Protein AF-A0A969PYQ7-F1 (afdb_monomer_lite)

Foldseek 3Di:
DWFPDACCVLVDQFDKDKDAPDPPLQVLQVPAELFLVDARGIKIKGWVQNVDPVDPTTDMKIKDFYALVVVVVCLPPDVVRTDPVVVVSQVSSVVNVQVSVCVVRPCPVVGDPDDDKDDLSNQCVPVVADSSQQLHWDQDPVCPPDPVLAQDDPDPPHGDDDNSNDRPPPPDDDDDDDDDDPDDPPPPVVVPVSDDPDDRGRGHMMMD

Sequence (208 aa):
MGLKESPAKLGFKGENHWIYSAYDHDRAFQKQSAAPDKAIDYCYMSFASLKDTTQTAHTAQILLFVDYEFFSKWQEQNWRHREEEYYRLKEAIAQNILNFVESRYPGFKDLVEYYELSTPLTFAYFDASDRGAIYGIPCVPERVGKKWLSAKTPIENLYHNGNGCSTFGNHGRNDRRHHNSRSDRRYIWLLQNSCLPFSKTLPPIMTI

Secondary structure (DSSP, 8-state):
-EESS-GGGGT--S--EEEESSS-HHHHHHH----TTSPP-EEEEE-HHHH-TT--SEE-EEEEE--GGGGGGGTTSPTT---HHHHHHHHHHHHHHHHHHHHHSTTHHHHEEE---B-HHHHHHHS--GGG-TT-S---GGGTT-GGGSSB-SSTT-B--STTS--TT-S-SSS---------TTTGGGTT-S-----SSPPPEEE-

pLDDT: mean 79.56, std 22.23, range [24.17, 97.19]

Structure (mmCIF, N/CA/C/O backbone):
data_AF-A0A969PYQ7-F1
#
_entry.id   AF-A0A969PYQ7-F1
#
loop_
_atom_site.group_PDB
_atom_site.id
_atom_site.type_symbol
_atom_site.label_atom_id
_atom_site.label_alt_id
_atom_site.label_comp_id
_atom_site.label_asym_id
_atom_site.label_entity_id
_atom_site.label_seq_id
_atom_site.pdbx_PDB_ins_code
_atom_site.Cartn_x
_atom_site.Cartn_y
_atom_site.Cartn_z
_atom_site.occupancy
_atom_site.B_iso_or_equiv
_atom_site.auth_seq_id
_atom_site.auth_comp_id
_atom_site.auth_asym_id
_atom_site.auth_atom_id
_atom_site.pdbx_PDB_model_num
ATOM 1 N N . MET A 1 1 ? -0.947 4.201 7.847 1.00 93.88 1 MET A N 1
ATOM 2 C CA . MET A 1 1 ? -2.065 4.784 8.636 1.00 93.88 1 MET A CA 1
ATOM 3 C C . MET A 1 1 ? -1.778 4.824 10.140 1.00 93.88 1 MET A C 1
ATOM 5 O O . MET A 1 1 ? -0.988 4.019 10.633 1.00 93.88 1 MET A O 1
ATOM 9 N N . GLY A 1 2 ? -2.424 5.750 10.857 1.00 95.56 2 GLY A N 1
ATOM 10 C CA . GLY A 1 2 ? -2.420 5.867 12.321 1.00 95.56 2 GLY A CA 1
ATOM 11 C C . GLY A 1 2 ? -3.746 5.405 12.937 1.00 95.56 2 GLY A C 1
ATOM 12 O O . GLY A 1 2 ? -4.810 5.591 12.337 1.00 95.56 2 GLY A O 1
ATOM 13 N N . LEU A 1 3 ? -3.671 4.781 14.114 1.00 96.25 3 LEU A N 1
ATOM 14 C CA . LEU A 1 3 ? -4.805 4.172 14.813 1.00 96.25 3 LEU A CA 1
ATOM 15 C C . LEU A 1 3 ? -5.042 4.833 16.180 1.00 96.25 3 LEU A C 1
ATOM 17 O O . LEU A 1 3 ? -4.081 5.117 16.894 1.00 96.25 3 LEU A O 1
ATOM 21 N N . LYS A 1 4 ? -6.319 4.982 16.558 1.00 96.06 4 LYS A N 1
ATOM 22 C CA . LYS A 1 4 ? -6.771 5.592 17.825 1.00 96.06 4 LYS A CA 1
ATOM 23 C C . LYS A 1 4 ? -6.388 4.767 19.055 1.00 96.06 4 LYS A C 1
ATOM 25 O O . LYS A 1 4 ? -6.137 5.303 20.128 1.00 96.06 4 LYS A O 1
ATOM 30 N N . GLU A 1 5 ? -6.397 3.445 18.908 1.00 94.44 5 GLU A N 1
ATOM 31 C CA . GLU A 1 5 ? -6.132 2.477 19.973 1.00 94.44 5 GLU A CA 1
ATOM 32 C C . GLU A 1 5 ? -5.256 1.333 19.447 1.00 94.44 5 GLU A C 1
ATOM 34 O O . GLU A 1 5 ? -5.036 1.184 18.240 1.00 94.44 5 GLU A O 1
ATOM 39 N N . SER A 1 6 ? -4.769 0.492 20.363 1.00 94.31 6 SER A N 1
ATOM 40 C CA . SER A 1 6 ? -3.972 -0.675 20.002 1.00 94.31 6 SER A CA 1
ATOM 41 C C . SER A 1 6 ? -4.779 -1.654 19.141 1.00 94.31 6 SER A C 1
ATOM 43 O O . SER A 1 6 ? -5.824 -2.141 19.592 1.00 94.31 6 SER A O 1
ATOM 45 N N . PRO A 1 7 ? -4.274 -2.048 17.954 1.00 94.31 7 PRO A N 1
ATOM 46 C CA . PRO A 1 7 ? -4.916 -3.071 17.133 1.00 94.31 7 PRO A CA 1
ATOM 47 C C . PRO A 1 7 ? -4.978 -4.438 17.837 1.00 94.31 7 PRO A C 1
ATOM 49 O O . PRO A 1 7 ? -5.767 -5.294 17.445 1.00 94.31 7 PRO A O 1
ATOM 52 N N . ALA A 1 8 ? -4.246 -4.636 18.942 1.00 93.75 8 ALA A N 1
ATOM 53 C CA . ALA A 1 8 ? -4.374 -5.828 19.780 1.00 93.75 8 ALA A CA 1
ATOM 54 C C . ALA A 1 8 ? -5.797 -6.062 20.321 1.00 93.75 8 ALA A C 1
ATOM 56 O O . ALA A 1 8 ? -6.166 -7.205 20.584 1.00 93.75 8 ALA A O 1
ATOM 57 N N . LYS A 1 9 ? -6.629 -5.014 20.414 1.00 94.44 9 LYS A N 1
ATOM 58 C CA . LYS A 1 9 ? -8.055 -5.117 20.774 1.00 94.44 9 LYS A CA 1
ATOM 59 C C . LYS A 1 9 ? -8.865 -5.963 19.784 1.00 94.44 9 LYS A C 1
ATOM 61 O O . LYS A 1 9 ? -9.818 -6.618 20.190 1.00 94.44 9 LYS A O 1
ATOM 66 N N . LEU A 1 10 ? -8.459 -5.987 18.511 1.00 94.44 10 LEU A N 1
ATOM 67 C CA . LEU A 1 10 ? -9.046 -6.836 17.465 1.00 94.44 10 LEU A CA 1
ATOM 68 C C . LEU A 1 10 ? -8.331 -8.192 17.330 1.00 94.44 10 LEU A C 1
ATOM 70 O O . LEU A 1 10 ? -8.620 -8.959 16.416 1.00 94.44 10 LEU A O 1
ATOM 74 N N . GLY A 1 11 ? -7.400 -8.505 18.238 1.00 94.06 11 GLY A N 1
ATOM 75 C CA . GLY A 1 11 ? -6.686 -9.781 18.285 1.00 94.06 11 GLY A CA 1
ATOM 76 C C . GLY A 1 11 ? -5.343 -9.812 17.552 1.00 94.06 11 GLY A C 1
ATOM 77 O O . GLY A 1 11 ? -4.688 -10.854 17.572 1.00 94.06 11 GLY A O 1
ATOM 78 N N . PHE A 1 12 ? -4.904 -8.699 16.956 1.00 94.75 12 PHE A N 1
ATOM 79 C CA . PHE A 1 12 ? -3.603 -8.601 16.288 1.00 94.75 12 PHE A CA 1
ATOM 80 C C . PHE A 1 12 ? -2.436 -8.670 17.286 1.00 94.75 12 PHE A C 1
ATOM 82 O O . PHE A 1 12 ? -2.473 -8.054 18.350 1.00 94.75 12 PHE A O 1
ATOM 89 N N . LYS A 1 13 ? -1.363 -9.386 16.942 1.00 91.69 13 LYS A N 1
ATOM 90 C CA . LYS A 1 13 ? -0.185 -9.595 17.808 1.00 91.69 13 LYS A CA 1
ATOM 91 C C . LYS A 1 13 ? 1.121 -9.113 17.171 1.00 91.69 13 LYS A C 1
ATOM 93 O O . LYS A 1 13 ? 2.201 -9.410 17.674 1.00 91.69 13 LYS A O 1
ATOM 98 N N . GLY A 1 14 ? 1.027 -8.359 16.076 1.00 89.56 14 GLY A N 1
ATOM 99 C CA . GLY A 1 14 ? 2.173 -7.856 15.316 1.00 89.56 14 GLY A CA 1
ATOM 100 C C . GLY A 1 14 ? 2.620 -8.785 14.188 1.00 89.56 14 GLY A C 1
ATOM 101 O O . GLY A 1 14 ? 3.638 -8.528 13.550 1.00 89.56 14 GLY A O 1
ATOM 102 N N . GLU A 1 15 ? 1.878 -9.850 13.908 1.00 92.56 15 GLU A N 1
ATOM 103 C CA . GLU A 1 15 ? 2.070 -10.679 12.730 1.00 92.56 15 GLU A CA 1
ATOM 104 C C . GLU A 1 15 ? 1.714 -9.929 11.434 1.00 92.56 15 GLU A C 1
ATOM 106 O O . GLU A 1 15 ? 1.061 -8.882 11.425 1.00 92.56 15 GLU A O 1
ATOM 111 N N . ASN A 1 16 ? 2.200 -10.460 10.314 1.00 93.50 16 ASN A N 1
ATOM 112 C CA . ASN A 1 16 ? 1.833 -9.965 8.996 1.00 93.50 16 ASN A CA 1
ATOM 113 C C . ASN A 1 16 ? 0.636 -10.767 8.485 1.00 93.50 16 ASN A C 1
ATOM 115 O O . ASN A 1 16 ? 0.662 -11.999 8.515 1.00 93.50 16 ASN A O 1
ATOM 119 N N . HIS A 1 17 ? -0.370 -10.077 7.961 1.00 93.62 17 HIS A N 1
ATOM 120 C CA . HIS A 1 17 ? -1.581 -10.689 7.435 1.00 93.62 17 HIS A CA 1
ATOM 121 C C . HIS A 1 17 ? -1.583 -10.618 5.919 1.00 93.62 17 HIS A C 1
ATOM 123 O O . HIS A 1 17 ? -1.451 -9.546 5.338 1.00 93.62 17 HIS A O 1
ATOM 129 N N . TRP A 1 18 ? -1.780 -11.767 5.289 1.00 93.62 18 TRP A N 1
ATOM 130 C CA . TRP A 1 18 ? -2.114 -11.860 3.878 1.00 93.62 18 TRP A CA 1
ATOM 131 C C . TRP A 1 18 ? -3.583 -12.238 3.773 1.00 93.62 18 TRP A C 1
ATOM 133 O O . TRP A 1 18 ? -3.981 -13.322 4.200 1.00 93.62 18 TRP A O 1
ATOM 143 N N . ILE A 1 19 ? -4.392 -11.321 3.262 1.00 93.25 19 ILE A N 1
ATOM 144 C CA . ILE A 1 19 ? -5.843 -11.449 3.218 1.00 93.25 19 ILE A CA 1
ATOM 145 C C . ILE A 1 19 ? -6.233 -11.670 1.766 1.00 93.25 19 ILE A C 1
ATOM 147 O O . ILE A 1 19 ? -5.930 -10.824 0.934 1.00 93.25 19 ILE A O 1
ATOM 151 N N . TYR A 1 20 ? -6.918 -12.774 1.475 1.00 92.56 20 TYR A N 1
ATOM 152 C CA . TYR A 1 20 ? -7.425 -13.094 0.139 1.00 92.56 20 TYR A CA 1
ATOM 153 C C . TYR A 1 20 ? -8.949 -13.261 0.156 1.00 92.56 20 TYR A C 1
ATOM 155 O O . TYR A 1 20 ? -9.533 -13.762 1.126 1.00 92.56 20 TYR A O 1
ATOM 163 N N . SER A 1 21 ? -9.597 -12.860 -0.937 1.00 90.25 21 SER A N 1
ATOM 164 C CA . SER A 1 21 ? -11.028 -13.043 -1.181 1.00 90.25 21 SER A CA 1
ATOM 165 C C . SER A 1 21 ? -11.370 -14.525 -1.383 1.00 90.25 21 SER A C 1
ATOM 167 O O . SER A 1 21 ? -12.400 -14.982 -0.886 1.00 90.25 21 SER A O 1
ATOM 169 N N . ALA A 1 22 ? -10.471 -15.280 -2.027 1.00 88.31 22 ALA A N 1
ATOM 170 C CA . ALA A 1 22 ? -10.610 -16.692 -2.379 1.00 88.31 22 ALA A CA 1
ATOM 171 C C . ALA A 1 22 ? -9.268 -17.455 -2.302 1.00 88.31 22 ALA A C 1
ATOM 173 O O . ALA A 1 22 ? -8.205 -16.852 -2.213 1.00 88.31 22 ALA A O 1
ATOM 174 N N . TYR A 1 23 ? -9.322 -18.791 -2.374 1.00 89.06 23 TYR A N 1
ATOM 175 C CA . TYR A 1 23 ? -8.142 -19.674 -2.309 1.00 89.06 23 TYR A CA 1
ATOM 176 C C . TYR A 1 23 ? -7.253 -19.660 -3.563 1.00 89.06 23 TYR A C 1
ATOM 178 O O . TYR A 1 23 ? -6.088 -20.040 -3.492 1.00 89.06 23 TYR A O 1
ATOM 186 N N . ASP A 1 24 ? -7.795 -19.268 -4.716 1.00 90.19 24 ASP A N 1
ATOM 187 C CA . ASP A 1 24 ? -7.042 -19.188 -5.970 1.00 90.19 24 ASP A CA 1
ATOM 188 C C . ASP A 1 24 ? -6.256 -17.869 -6.013 1.00 90.19 24 ASP A C 1
ATOM 190 O O . ASP A 1 24 ? -6.741 -16.842 -6.496 1.00 90.19 24 ASP A O 1
ATOM 194 N N . HIS A 1 25 ? -5.059 -17.894 -5.424 1.00 88.69 25 HIS A N 1
ATOM 195 C CA . HIS A 1 25 ? -4.211 -16.711 -5.278 1.00 88.69 25 HIS A CA 1
ATOM 196 C C . HIS A 1 25 ? -3.675 -16.206 -6.625 1.00 88.69 25 HIS A C 1
ATOM 198 O O . HIS A 1 25 ? -3.547 -14.998 -6.814 1.00 88.69 25 HIS A O 1
ATOM 204 N N . ASP A 1 26 ? -3.412 -17.103 -7.578 1.00 86.19 26 ASP A N 1
ATOM 205 C CA . ASP A 1 26 ? -2.922 -16.753 -8.915 1.00 86.19 26 ASP A CA 1
ATOM 206 C C . ASP A 1 26 ? -3.981 -15.942 -9.661 1.00 86.19 26 ASP A C 1
ATOM 208 O O . ASP A 1 26 ? -3.699 -14.891 -10.243 1.00 86.19 26 ASP A O 1
ATOM 212 N N . ARG A 1 27 ? -5.235 -16.396 -9.592 1.00 86.44 27 ARG A N 1
ATOM 213 C CA . ARG A 1 27 ? -6.369 -15.664 -10.146 1.00 86.44 27 ARG A CA 1
ATOM 214 C C . ARG A 1 27 ? -6.609 -14.346 -9.419 1.00 86.44 27 ARG A C 1
ATOM 216 O O . ARG A 1 27 ? -6.901 -13.359 -10.092 1.00 86.44 27 ARG A O 1
ATOM 223 N N . ALA A 1 28 ? -6.516 -14.327 -8.088 1.00 85.94 28 ALA A N 1
ATOM 224 C CA . ALA A 1 28 ? -6.645 -13.102 -7.298 1.00 85.94 28 ALA A CA 1
ATOM 225 C C . ALA A 1 28 ? -5.616 -12.058 -7.752 1.00 85.94 28 ALA A C 1
ATOM 227 O O . ALA A 1 28 ? -5.961 -10.905 -7.982 1.00 85.94 28 ALA A O 1
ATOM 228 N N . PHE A 1 29 ? -4.375 -12.485 -7.983 1.00 83.00 29 PHE A N 1
ATOM 229 C CA . PHE A 1 29 ? -3.322 -11.623 -8.497 1.00 83.00 29 PHE A CA 1
ATOM 230 C C . PHE A 1 29 ? -3.602 -11.114 -9.918 1.00 83.00 29 PHE A C 1
ATOM 232 O O . PHE A 1 29 ? -3.496 -9.921 -10.177 1.00 83.00 29 PHE A O 1
ATOM 239 N N . GLN A 1 30 ? -4.004 -11.995 -10.839 1.00 84.62 30 GLN A N 1
ATOM 240 C CA . GLN A 1 30 ? -4.278 -11.625 -12.236 1.00 84.62 30 GLN A CA 1
ATOM 241 C C . GLN A 1 30 ? -5.482 -10.690 -12.406 1.00 84.62 30 GLN A C 1
ATOM 243 O O . GLN A 1 30 ? -5.553 -9.958 -13.392 1.00 84.62 30 GLN A O 1
ATOM 248 N N . LYS A 1 31 ? -6.461 -10.759 -11.498 1.00 83.00 31 LYS A N 1
ATOM 249 C CA . LYS A 1 31 ? -7.698 -9.964 -11.561 1.00 83.00 31 LYS A CA 1
ATOM 250 C C . LYS A 1 31 ? -7.659 -8.706 -10.706 1.00 83.00 31 LYS A C 1
ATOM 252 O O . LYS A 1 31 ? -8.574 -7.888 -10.816 1.00 83.00 31 LYS A O 1
ATOM 257 N N . GLN A 1 32 ? -6.622 -8.553 -9.887 1.00 81.94 32 GLN A N 1
ATOM 258 C CA . GLN A 1 32 ? -6.488 -7.417 -8.999 1.00 81.94 32 GLN A CA 1
ATOM 259 C C . GLN A 1 32 ? -6.519 -6.115 -9.790 1.00 81.94 32 GLN A C 1
ATOM 261 O O . GLN A 1 32 ? -5.795 -5.923 -10.764 1.00 81.94 32 GLN A O 1
ATOM 266 N N . SER A 1 33 ? -7.368 -5.200 -9.340 1.00 83.00 33 SER A N 1
ATOM 267 C CA . SER A 1 33 ? -7.511 -3.882 -9.933 1.00 83.00 33 SER A CA 1
ATOM 268 C C . SER A 1 33 ? -7.565 -2.834 -8.837 1.00 83.00 33 SER A C 1
ATOM 270 O O . SER A 1 33 ? -8.146 -3.051 -7.776 1.00 83.00 33 SER A O 1
ATOM 272 N N . ALA A 1 34 ? -6.966 -1.679 -9.112 1.00 81.31 34 ALA A N 1
ATOM 273 C CA . ALA A 1 34 ? -7.103 -0.497 -8.273 1.00 81.31 34 ALA A CA 1
ATOM 274 C C . ALA A 1 34 ? -8.396 0.282 -8.569 1.00 81.31 34 ALA A C 1
ATOM 276 O O . ALA A 1 34 ? -8.617 1.329 -7.975 1.00 81.31 34 ALA A O 1
ATOM 277 N N . ALA A 1 35 ? -9.232 -0.172 -9.505 1.00 86.81 35 ALA A N 1
ATOM 278 C CA . ALA A 1 35 ? -10.459 0.526 -9.856 1.00 86.81 35 ALA A CA 1
ATOM 279 C C . ALA A 1 35 ? -11.477 0.479 -8.692 1.00 86.81 35 ALA A C 1
ATOM 281 O O . ALA A 1 35 ? -11.752 -0.606 -8.175 1.00 86.81 35 ALA A O 1
ATOM 282 N N . PRO A 1 36 ? -12.054 1.622 -8.264 1.00 86.12 36 PRO A N 1
ATOM 283 C CA . PRO A 1 36 ? -12.951 1.668 -7.104 1.00 86.12 36 PRO A CA 1
ATOM 284 C C . PRO A 1 36 ? -14.229 0.830 -7.229 1.00 86.12 36 PRO A C 1
ATOM 286 O O . PRO A 1 36 ? -14.813 0.458 -6.218 1.00 86.12 36 PRO A O 1
ATOM 289 N N . ASP A 1 37 ? -14.681 0.552 -8.454 1.00 85.75 37 ASP A N 1
ATOM 290 C CA . ASP A 1 37 ? -15.863 -0.266 -8.752 1.00 85.75 37 ASP A CA 1
ATOM 291 C C . ASP A 1 37 ? -15.572 -1.777 -8.746 1.00 85.75 37 ASP A C 1
ATOM 293 O O . ASP A 1 37 ? -16.488 -2.590 -8.891 1.00 85.75 37 ASP A O 1
ATOM 297 N N . LYS A 1 38 ? -14.304 -2.175 -8.601 1.00 89.00 38 LYS A N 1
ATOM 298 C CA . LYS A 1 38 ? -13.886 -3.577 -8.550 1.00 89.00 38 LYS A CA 1
ATOM 299 C C . LYS A 1 38 ? -13.691 -4.024 -7.110 1.00 89.00 38 LYS A C 1
ATOM 301 O O . LYS A 1 38 ? -13.211 -3.275 -6.264 1.00 89.00 38 LYS A O 1
ATOM 306 N N . ALA A 1 39 ? -14.054 -5.272 -6.836 1.00 88.69 39 ALA A N 1
ATOM 307 C CA . ALA A 1 39 ? -13.756 -5.887 -5.552 1.00 88.69 39 ALA A CA 1
ATOM 308 C C . ALA A 1 39 ? -12.236 -6.018 -5.369 1.00 88.69 39 ALA A C 1
ATOM 310 O O . ALA A 1 39 ? -11.515 -6.317 -6.321 1.00 88.69 39 ALA A O 1
ATOM 311 N N . ILE A 1 40 ? -11.766 -5.816 -4.138 1.00 91.50 40 ILE A N 1
ATOM 31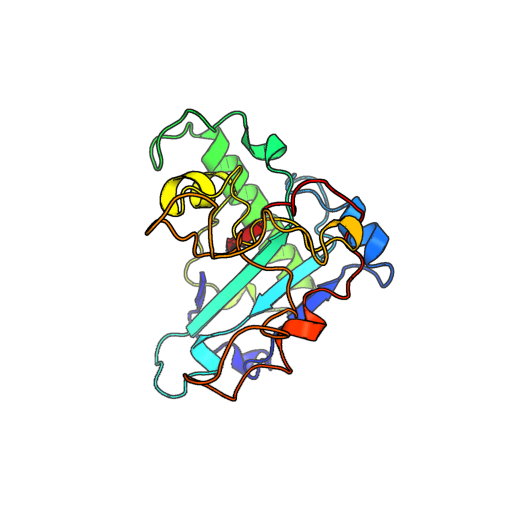2 C CA . ILE A 1 40 ? -10.389 -6.131 -3.757 1.00 91.50 40 ILE A CA 1
ATOM 313 C C . ILE A 1 40 ? -10.279 -7.642 -3.558 1.00 91.50 40 ILE A C 1
ATOM 315 O O . ILE A 1 40 ? -11.034 -8.224 -2.776 1.00 91.50 40 ILE A O 1
ATOM 319 N N . ASP A 1 41 ? -9.338 -8.271 -4.260 1.00 90.06 41 ASP A N 1
ATOM 320 C CA . ASP A 1 41 ? -9.140 -9.716 -4.191 1.00 90.06 41 ASP A CA 1
ATOM 321 C C . ASP A 1 41 ? -8.080 -10.111 -3.165 1.00 90.06 41 ASP A C 1
ATOM 323 O O . ASP A 1 41 ? -8.161 -11.194 -2.585 1.00 90.06 41 ASP A O 1
ATOM 327 N N . TYR A 1 42 ? -7.111 -9.240 -2.888 1.00 92.62 42 TYR A N 1
ATOM 328 C CA . TYR A 1 42 ? -6.191 -9.447 -1.779 1.00 92.62 42 TYR A CA 1
ATOM 329 C C . TYR A 1 42 ? -5.574 -8.151 -1.261 1.00 92.62 42 TYR A C 1
ATOM 331 O O . TYR A 1 42 ? -5.502 -7.137 -1.955 1.00 92.62 42 TYR A O 1
ATOM 339 N N . CYS A 1 43 ? -5.059 -8.212 -0.037 1.00 94.12 43 CYS A N 1
ATOM 340 C CA . CYS A 1 43 ? -4.131 -7.221 0.483 1.00 94.12 43 CYS A CA 1
ATOM 341 C C . CYS A 1 43 ? -3.160 -7.850 1.487 1.00 94.12 43 CYS A C 1
ATOM 343 O O . CYS A 1 43 ? -3.420 -8.894 2.092 1.00 94.12 43 CYS A O 1
ATOM 345 N N . TYR A 1 44 ? -2.019 -7.196 1.658 1.00 94.38 44 TYR A N 1
ATOM 346 C CA . TYR A 1 44 ? -1.108 -7.445 2.763 1.00 94.38 44 TYR A CA 1
ATOM 347 C C . TYR A 1 44 ? -1.328 -6.377 3.830 1.00 94.38 44 TYR A C 1
ATOM 349 O O . TYR A 1 44 ? -1.470 -5.205 3.499 1.00 94.38 44 TYR A O 1
ATOM 357 N N . MET A 1 45 ? -1.309 -6.753 5.102 1.00 95.44 45 MET A N 1
ATOM 358 C CA . MET A 1 45 ? -1.442 -5.831 6.223 1.00 95.44 45 MET A CA 1
ATOM 359 C C . MET A 1 45 ? -0.390 -6.122 7.293 1.00 95.44 45 MET A C 1
ATOM 361 O O . MET A 1 45 ? -0.083 -7.278 7.589 1.00 95.44 45 MET A O 1
ATOM 365 N N . SER A 1 46 ? 0.174 -5.071 7.888 1.00 94.62 46 SER A N 1
ATOM 366 C CA . SER A 1 46 ? 1.165 -5.201 8.958 1.00 94.62 46 SER A CA 1
ATOM 367 C C . SER A 1 46 ? 1.060 -4.099 10.006 1.00 94.62 46 SER A C 1
ATOM 369 O O . SER A 1 46 ? 0.627 -2.986 9.710 1.00 94.62 46 SER A O 1
ATOM 371 N N . PHE A 1 47 ? 1.500 -4.419 11.224 1.00 93.81 47 PHE A N 1
ATOM 372 C CA . PHE A 1 47 ? 1.403 -3.556 12.403 1.00 93.81 47 PHE A CA 1
ATOM 373 C C . PHE A 1 47 ? 2.784 -3.350 13.028 1.00 93.81 47 PHE A C 1
ATOM 375 O O . PHE A 1 47 ? 3.169 -4.046 13.967 1.00 93.81 47 PHE A O 1
ATOM 382 N N . ALA A 1 48 ? 3.564 -2.415 12.483 1.00 88.62 48 ALA A N 1
ATOM 383 C CA . ALA A 1 48 ? 4.928 -2.165 12.952 1.00 88.62 48 ALA A CA 1
ATOM 384 C C . ALA A 1 48 ? 4.968 -1.750 14.432 1.00 88.62 48 ALA A C 1
ATOM 386 O O . ALA A 1 48 ? 5.815 -2.238 15.176 1.00 88.62 48 ALA A O 1
ATOM 387 N N . SER A 1 49 ? 4.006 -0.938 14.884 1.00 90.44 49 SER A N 1
ATOM 388 C CA . SER A 1 49 ? 3.917 -0.493 16.280 1.00 90.44 49 SER A CA 1
ATOM 389 C C . SER A 1 49 ? 3.694 -1.621 17.291 1.00 90.44 49 SER A C 1
ATOM 391 O O . SER A 1 49 ? 3.951 -1.424 18.466 1.00 90.44 49 SER A O 1
ATOM 393 N N . LEU A 1 50 ? 3.188 -2.789 16.874 1.00 91.50 50 LEU A N 1
ATOM 394 C CA . LEU A 1 50 ? 3.044 -3.943 17.774 1.00 91.50 50 LEU A CA 1
ATOM 395 C C . LEU A 1 50 ? 4.338 -4.757 17.907 1.00 91.50 50 LEU A C 1
ATOM 397 O O . LEU A 1 50 ? 4.467 -5.552 18.833 1.00 91.50 50 LEU A O 1
ATOM 401 N N . LYS A 1 51 ? 5.290 -4.579 16.983 1.00 89.12 51 LYS A N 1
ATOM 402 C CA . LYS A 1 51 ? 6.595 -5.259 17.011 1.00 89.12 51 LYS A CA 1
ATOM 403 C C . LYS A 1 51 ? 7.612 -4.526 17.885 1.00 89.12 51 LYS A C 1
ATOM 405 O O . LYS A 1 51 ? 8.599 -5.128 18.295 1.00 89.12 51 LYS A O 1
ATOM 410 N N . ASP A 1 52 ? 7.373 -3.246 18.150 1.00 86.81 52 ASP A N 1
ATOM 411 C CA . ASP A 1 52 ? 8.224 -2.394 18.970 1.00 86.81 52 ASP A CA 1
ATOM 412 C C . ASP A 1 52 ? 7.497 -2.019 20.266 1.00 86.81 52 ASP A C 1
ATOM 414 O O . ASP A 1 52 ? 6.569 -1.213 20.269 1.00 86.81 52 ASP A O 1
ATOM 418 N N . THR A 1 53 ? 7.936 -2.598 21.385 1.00 79.75 53 THR A N 1
ATOM 419 C CA . THR A 1 53 ? 7.323 -2.387 22.705 1.00 79.75 53 THR A CA 1
ATOM 420 C C . THR A 1 53 ? 7.546 -0.986 23.275 1.00 79.75 53 THR A C 1
ATOM 422 O O . THR A 1 53 ? 6.993 -0.672 24.326 1.00 79.75 53 THR A O 1
ATOM 425 N N . THR A 1 54 ? 8.381 -0.159 22.641 1.00 87.06 54 THR A N 1
ATOM 426 C CA . THR A 1 54 ? 8.642 1.220 23.080 1.00 87.06 54 THR A CA 1
ATOM 427 C C . THR A 1 54 ? 7.655 2.229 22.493 1.00 87.06 54 THR A C 1
ATOM 429 O O . THR A 1 54 ? 7.579 3.362 22.968 1.00 87.06 54 THR A O 1
ATOM 432 N N . GLN A 1 55 ? 6.868 1.821 21.493 1.00 83.38 55 GLN A N 1
ATOM 433 C CA . GLN A 1 55 ? 5.954 2.708 20.786 1.00 83.38 55 GLN A CA 1
ATOM 434 C C . GLN A 1 55 ? 4.650 2.924 21.553 1.00 83.38 55 GLN A C 1
ATOM 436 O O . GLN A 1 55 ? 3.946 1.984 21.917 1.00 83.38 55 GLN A O 1
ATOM 441 N N . THR A 1 56 ? 4.300 4.194 21.745 1.00 85.88 56 THR A N 1
ATOM 442 C CA . THR A 1 56 ? 3.036 4.617 22.367 1.00 85.88 56 THR A CA 1
ATOM 443 C C . THR A 1 56 ? 1.938 4.894 21.343 1.00 85.88 56 THR A C 1
ATOM 445 O O . THR A 1 56 ? 0.759 4.839 21.680 1.00 85.88 56 THR A O 1
ATOM 448 N N . ALA A 1 57 ? 2.317 5.172 20.093 1.00 92.19 57 ALA A N 1
ATOM 449 C CA . ALA A 1 57 ? 1.402 5.367 18.977 1.00 92.19 57 ALA A CA 1
ATOM 450 C C . ALA A 1 57 ? 1.238 4.073 18.172 1.00 92.19 57 ALA A C 1
ATOM 452 O O . ALA A 1 57 ? 2.199 3.329 17.952 1.00 92.19 57 ALA A O 1
ATOM 453 N N . HIS A 1 58 ? 0.023 3.832 17.684 1.00 94.50 58 HIS A N 1
ATOM 454 C CA . HIS A 1 58 ? -0.309 2.625 16.943 1.00 94.50 58 HIS A CA 1
ATOM 455 C C . HIS A 1 58 ? -0.429 2.899 15.446 1.00 94.50 58 HIS A C 1
ATOM 457 O O . HIS A 1 58 ? -1.082 3.849 15.014 1.00 94.50 58 HIS A O 1
ATOM 463 N N . THR A 1 59 ? 0.211 2.055 14.641 1.00 94.81 59 THR A N 1
ATOM 464 C CA . THR A 1 59 ? 0.248 2.190 13.187 1.00 94.81 59 THR A CA 1
ATOM 465 C C . THR A 1 59 ? -0.091 0.877 12.507 1.00 94.81 59 THR A C 1
ATOM 467 O O . THR A 1 59 ? 0.232 -0.215 12.983 1.00 94.81 59 THR A O 1
ATOM 470 N N . ALA A 1 60 ? -0.729 1.004 11.352 1.00 95.44 60 ALA A N 1
ATOM 471 C CA . ALA A 1 60 ? -0.924 -0.088 10.419 1.00 95.44 60 ALA A CA 1
ATOM 472 C C . ALA A 1 60 ? -0.468 0.343 9.027 1.00 95.44 60 ALA A C 1
ATOM 474 O O . ALA A 1 60 ? -0.392 1.536 8.713 1.00 95.44 60 ALA A O 1
ATOM 475 N N . GLN A 1 61 ? -0.149 -0.644 8.205 1.00 96.25 61 GLN A N 1
ATOM 476 C CA . GLN A 1 61 ? 0.184 -0.454 6.806 1.00 96.25 61 GLN A CA 1
ATOM 477 C C . GLN A 1 61 ? -0.530 -1.520 5.986 1.00 96.25 61 GLN A C 1
ATOM 479 O O . GLN A 1 61 ? -0.426 -2.702 6.323 1.00 96.25 61 GLN A O 1
ATOM 484 N N . ILE A 1 62 ? -1.226 -1.110 4.926 1.00 95.81 62 ILE A N 1
ATOM 485 C CA . ILE A 1 62 ? -1.905 -2.021 3.996 1.00 95.81 62 ILE A CA 1
ATOM 486 C C . ILE A 1 62 ? -1.293 -1.856 2.609 1.00 95.81 62 ILE A C 1
ATOM 488 O O . ILE A 1 62 ? -1.173 -0.733 2.135 1.00 95.81 62 ILE A O 1
ATOM 492 N N . LEU A 1 63 ? -0.915 -2.959 1.965 1.00 93.44 63 LEU A N 1
ATOM 493 C CA . LEU A 1 63 ? -0.263 -2.994 0.659 1.00 93.44 63 LEU A CA 1
ATOM 494 C C . LEU A 1 63 ? -1.072 -3.816 -0.346 1.00 93.44 63 LEU A C 1
ATOM 496 O O . LEU A 1 63 ? -1.580 -4.892 -0.021 1.00 93.44 63 LEU A O 1
ATOM 500 N N . LEU A 1 64 ? -1.129 -3.332 -1.586 1.00 91.69 64 LEU A N 1
ATOM 501 C CA . LEU A 1 64 ? -1.687 -4.037 -2.741 1.00 91.69 64 LEU A CA 1
ATOM 502 C C . LEU A 1 64 ? -0.750 -3.871 -3.940 1.00 91.69 64 LEU A C 1
ATOM 504 O O . LEU A 1 64 ? -0.088 -2.840 -4.051 1.00 91.69 64 LEU A O 1
ATOM 508 N N . PHE A 1 65 ? -0.718 -4.846 -4.853 1.00 88.06 65 PHE A N 1
ATOM 509 C CA . PHE A 1 65 ? -0.088 -4.626 -6.161 1.00 88.06 65 PHE A CA 1
ATOM 510 C C . PHE A 1 65 ? -1.102 -3.993 -7.110 1.00 88.06 65 PHE A C 1
ATOM 512 O O . PHE A 1 65 ? -2.290 -4.314 -7.065 1.00 88.06 65 PHE A O 1
ATOM 519 N N . VAL A 1 66 ? -0.631 -3.068 -7.939 1.00 88.88 66 VAL A N 1
ATOM 520 C CA . VAL A 1 66 ? -1.461 -2.310 -8.876 1.00 88.88 66 VAL A CA 1
ATOM 521 C C . VAL A 1 66 ? -0.702 -2.084 -10.176 1.00 88.88 66 VAL A C 1
ATOM 523 O O . VAL A 1 66 ? 0.527 -2.067 -10.192 1.00 88.88 66 VAL A O 1
ATOM 526 N N . ASP A 1 67 ? -1.423 -1.851 -11.268 1.00 87.12 67 ASP A N 1
ATOM 527 C CA . ASP A 1 67 ? -0.798 -1.477 -12.532 1.00 87.12 67 ASP A CA 1
ATOM 528 C C . ASP A 1 67 ? -0.421 0.006 -12.541 1.00 87.12 67 ASP A C 1
ATOM 530 O O . ASP A 1 67 ? -1.251 0.875 -12.265 1.00 87.12 67 ASP A O 1
ATOM 534 N N . TYR A 1 68 ? 0.827 0.311 -12.917 1.00 89.12 68 TYR A N 1
ATOM 535 C CA . TYR A 1 68 ? 1.296 1.695 -13.071 1.00 89.12 68 TYR A CA 1
ATOM 536 C C . TYR A 1 68 ? 0.408 2.498 -14.029 1.00 89.12 68 TYR A C 1
ATOM 538 O O . TYR A 1 68 ? 0.091 3.654 -13.760 1.00 89.12 68 TYR A O 1
ATOM 546 N N . GLU A 1 69 ? -0.013 1.866 -15.130 1.00 90.44 69 GLU A N 1
ATOM 547 C CA . GLU A 1 69 ? -0.805 2.507 -16.184 1.00 90.44 69 GLU A CA 1
ATOM 548 C C . GLU A 1 69 ? -2.138 3.056 -15.690 1.00 90.44 69 GLU A C 1
ATOM 550 O O . GLU A 1 69 ? -2.651 4.021 -16.243 1.00 90.44 69 GLU A O 1
ATOM 555 N N . PHE A 1 70 ? -2.675 2.514 -14.597 1.00 89.88 70 PHE A N 1
ATOM 556 C CA . PHE A 1 70 ? -3.891 3.047 -13.996 1.00 89.88 70 PHE A CA 1
ATOM 557 C C . PHE A 1 70 ? -3.716 4.493 -13.490 1.00 89.88 70 PHE A C 1
ATOM 559 O O . PHE A 1 70 ? -4.683 5.245 -13.397 1.00 89.88 70 PHE A O 1
ATOM 566 N N . PHE A 1 71 ? -2.477 4.903 -13.197 1.00 93.06 71 PHE A N 1
ATOM 567 C CA . PHE A 1 71 ? -2.138 6.245 -12.727 1.0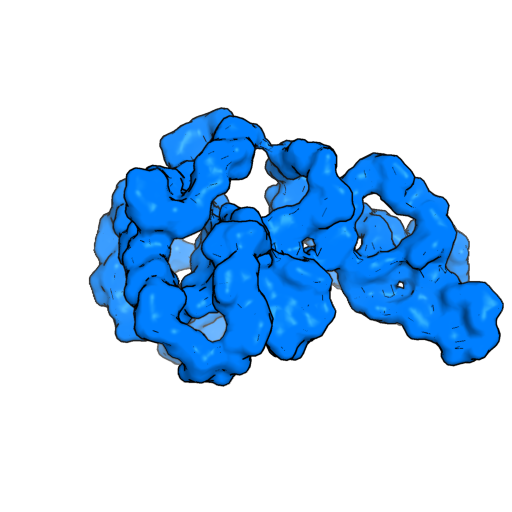0 93.06 71 PHE A CA 1
ATOM 568 C C . PHE A 1 71 ? -1.383 7.089 -13.762 1.00 93.06 71 PHE A C 1
ATOM 570 O O . PHE A 1 71 ? -1.124 8.261 -13.487 1.00 93.06 71 PHE A O 1
ATOM 577 N N . SER A 1 72 ? -1.032 6.555 -14.939 1.00 92.62 72 SER A N 1
ATOM 578 C CA . SER A 1 72 ? -0.125 7.235 -15.884 1.00 92.62 72 SER A CA 1
ATOM 579 C C . SER A 1 72 ? -0.663 8.578 -16.391 1.00 92.62 72 S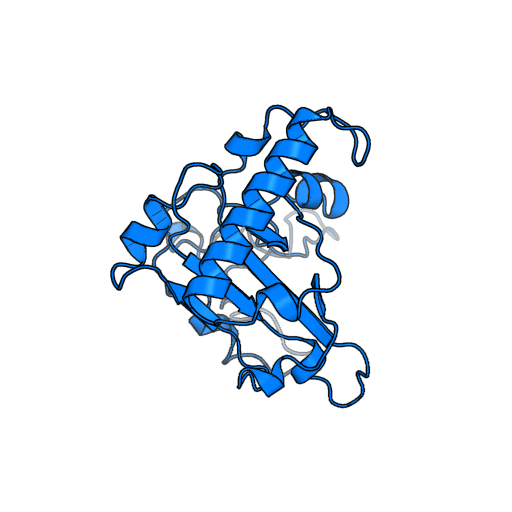ER A C 1
ATOM 581 O O . SER A 1 72 ? 0.122 9.487 -16.654 1.00 92.62 72 SER A O 1
ATOM 583 N N . LYS A 1 73 ? -1.990 8.782 -16.379 1.00 94.94 73 LYS A N 1
ATOM 584 C CA . LYS A 1 73 ? -2.637 10.083 -16.642 1.00 94.94 73 LYS A CA 1
ATOM 585 C C . LYS A 1 73 ? -2.032 11.244 -15.832 1.00 94.94 73 LYS A C 1
ATOM 587 O O . LYS A 1 73 ? -1.956 12.361 -16.336 1.00 94.94 73 LYS A O 1
ATOM 592 N N . TRP A 1 74 ? -1.585 10.998 -14.597 1.00 95.44 74 TRP A N 1
ATOM 593 C CA . TRP A 1 74 ? -1.059 12.031 -13.692 1.00 95.44 74 TRP A CA 1
ATOM 594 C C . TRP A 1 74 ? 0.465 12.003 -13.519 1.00 95.44 74 TRP A C 1
ATOM 596 O O . TRP A 1 74 ? 0.981 12.622 -12.581 1.00 95.44 74 TRP A O 1
ATOM 606 N N . GLN A 1 75 ? 1.191 11.276 -14.375 1.00 93.06 75 GLN A N 1
ATOM 607 C CA . GLN A 1 75 ? 2.631 11.056 -14.209 1.00 93.06 75 GLN A CA 1
ATOM 608 C C . GLN A 1 75 ? 3.462 12.345 -14.323 1.00 93.06 75 GLN A C 1
ATOM 610 O O . GLN A 1 75 ? 4.388 12.535 -13.543 1.00 93.06 75 GLN A O 1
ATOM 615 N N . GLU A 1 76 ? 3.078 13.256 -15.223 1.00 92.88 76 GLU A N 1
ATOM 616 C CA . GLU A 1 76 ? 3.781 14.529 -15.464 1.00 92.88 76 GLU A CA 1
ATOM 617 C C . GLU A 1 76 ? 3.375 15.631 -14.468 1.00 92.88 76 GLU A C 1
ATOM 619 O O . GLU A 1 76 ? 3.925 16.730 -14.472 1.00 92.88 76 GLU A O 1
ATOM 624 N N . GLN A 1 77 ? 2.375 15.372 -13.617 1.00 91.75 77 GLN A N 1
ATOM 625 C CA . GLN A 1 77 ? 1.902 16.342 -12.634 1.00 91.75 77 GLN A CA 1
ATOM 626 C C . GLN A 1 77 ? 2.743 16.267 -11.352 1.00 91.75 77 GLN A C 1
ATOM 628 O O . GLN A 1 77 ? 3.023 15.183 -10.826 1.00 91.75 77 GLN A O 1
ATOM 633 N N . ASN A 1 78 ? 3.090 17.435 -10.809 1.00 88.50 78 ASN A N 1
ATOM 634 C CA . ASN A 1 78 ? 3.919 17.554 -9.613 1.00 88.50 78 ASN A CA 1
ATOM 635 C C . ASN A 1 78 ? 3.262 16.921 -8.380 1.00 88.50 78 ASN A C 1
ATOM 637 O O . ASN A 1 78 ? 2.041 16.956 -8.189 1.00 88.50 78 ASN A O 1
ATOM 641 N N . TRP A 1 79 ? 4.093 16.382 -7.486 1.00 87.69 79 TRP A N 1
ATOM 642 C CA . TRP A 1 79 ? 3.623 15.905 -6.190 1.00 87.69 79 TRP A CA 1
ATOM 643 C C . TRP A 1 79 ? 2.902 17.026 -5.426 1.00 87.69 79 TRP A C 1
ATOM 645 O O . TRP A 1 79 ? 3.299 18.184 -5.481 1.00 87.69 79 TRP A O 1
ATOM 655 N N . ARG A 1 80 ? 1.797 16.675 -4.756 1.00 85.94 80 ARG A N 1
ATOM 656 C CA . ARG A 1 80 ? 0.829 17.587 -4.111 1.00 85.94 80 ARG A CA 1
ATOM 657 C C . ARG A 1 80 ? 0.075 18.569 -5.019 1.00 85.94 80 ARG A C 1
ATOM 659 O O . ARG A 1 80 ? -0.930 19.113 -4.574 1.00 85.94 80 ARG A O 1
ATOM 666 N N . HIS A 1 81 ? 0.439 18.706 -6.289 1.00 90.62 81 HIS A N 1
ATOM 667 C CA . HIS A 1 81 ? -0.201 19.620 -7.243 1.00 90.62 81 HIS A CA 1
ATOM 668 C C . HIS A 1 81 ? -0.855 18.867 -8.408 1.00 90.62 81 HIS A C 1
ATOM 670 O O . HIS A 1 81 ? -0.717 19.253 -9.567 1.00 90.62 81 HIS A O 1
ATOM 676 N N . ARG A 1 82 ? -1.548 17.769 -8.085 1.00 92.19 82 ARG A N 1
ATOM 677 C CA . ARG A 1 82 ? -2.352 17.011 -9.049 1.00 92.19 82 ARG A CA 1
ATOM 678 C C . ARG A 1 82 ? -3.786 17.520 -9.098 1.00 92.19 82 ARG A C 1
ATOM 680 O O . ARG A 1 82 ? -4.260 18.127 -8.140 1.00 92.19 82 ARG A O 1
ATOM 687 N N . GLU A 1 83 ? -4.470 17.259 -10.202 1.00 93.62 83 GLU A N 1
ATOM 688 C CA . GLU A 1 83 ? -5.886 17.600 -10.351 1.00 93.62 83 GLU A CA 1
ATOM 689 C C . GLU A 1 83 ? -6.775 16.884 -9.320 1.00 93.62 83 GLU A C 1
ATOM 691 O O . GLU A 1 83 ? -6.446 15.816 -8.800 1.00 93.62 83 GLU A O 1
ATOM 696 N N . GLU A 1 84 ? -7.932 17.476 -9.029 1.00 95.69 84 GLU A N 1
ATOM 697 C CA . GLU A 1 84 ? -8.857 16.990 -7.999 1.00 95.69 84 GLU A CA 1
ATOM 698 C C . GLU A 1 84 ? -9.337 15.551 -8.256 1.00 95.69 84 GLU A C 1
ATOM 700 O O . GLU A 1 84 ? -9.525 14.773 -7.319 1.00 95.69 84 GLU A O 1
ATOM 705 N N . GLU A 1 85 ? -9.473 15.170 -9.529 1.00 95.81 85 GLU A N 1
ATOM 706 C CA . GLU A 1 85 ? -9.858 13.822 -9.953 1.00 95.81 85 GLU A CA 1
ATOM 707 C C . GLU A 1 85 ? -8.938 12.742 -9.363 1.00 95.81 85 GLU A C 1
ATOM 709 O O . GLU A 1 85 ? -9.424 11.721 -8.878 1.00 95.81 85 GLU A O 1
ATOM 714 N N . TYR A 1 86 ? -7.626 12.995 -9.306 1.00 95.38 86 TYR A N 1
ATOM 715 C CA . TYR A 1 86 ? -6.653 12.076 -8.713 1.00 95.38 86 TYR A CA 1
ATOM 716 C C . TYR A 1 86 ? -6.911 11.844 -7.221 1.00 95.38 86 TYR A C 1
ATOM 718 O O . TYR A 1 86 ? -6.836 10.716 -6.731 1.00 95.38 86 TYR A O 1
ATOM 726 N N . TYR A 1 87 ? -7.225 12.908 -6.479 1.00 95.06 87 TYR A N 1
ATOM 727 C CA . TYR A 1 87 ? -7.491 12.812 -5.045 1.00 95.06 87 TYR A CA 1
ATOM 728 C C . TYR A 1 87 ? -8.829 12.134 -4.756 1.00 95.06 87 TYR A C 1
ATOM 730 O O . TYR A 1 87 ? -8.895 11.300 -3.855 1.00 95.06 87 TYR A O 1
ATOM 738 N N . ARG A 1 88 ? -9.863 12.414 -5.560 1.00 96.00 88 ARG A N 1
ATOM 739 C CA . ARG A 1 88 ? -11.150 11.704 -5.482 1.00 96.00 88 ARG A CA 1
ATOM 740 C C . ARG A 1 88 ? -10.982 10.212 -5.771 1.00 96.00 88 ARG A C 1
ATOM 742 O O . ARG A 1 88 ? -11.523 9.389 -5.037 1.00 96.00 88 ARG A O 1
ATOM 749 N N . LEU A 1 89 ? -10.191 9.864 -6.789 1.00 95.12 89 LEU A N 1
ATOM 750 C CA . LEU A 1 89 ? -9.855 8.477 -7.103 1.00 95.12 89 LEU A CA 1
ATOM 751 C C . LEU A 1 89 ? -9.137 7.805 -5.928 1.00 95.12 89 LEU A C 1
ATOM 753 O O . LEU A 1 89 ? -9.560 6.741 -5.486 1.00 95.12 89 LEU A O 1
ATOM 757 N N . LYS A 1 90 ? -8.092 8.434 -5.379 1.00 95.06 90 LYS A N 1
ATOM 758 C CA . LYS A 1 90 ? -7.368 7.899 -4.218 1.00 95.06 90 LYS A CA 1
ATOM 759 C C . LYS A 1 90 ? -8.280 7.639 -3.024 1.00 95.06 90 LYS A C 1
ATOM 761 O O . LYS A 1 90 ? -8.155 6.596 -2.390 1.00 95.06 90 LYS A O 1
ATOM 766 N N . GLU A 1 91 ? -9.174 8.571 -2.722 1.00 96.50 91 GLU A N 1
ATOM 767 C CA . GLU A 1 91 ? -10.113 8.419 -1.614 1.00 96.50 91 GLU A CA 1
ATOM 768 C C . GLU A 1 91 ? -11.060 7.236 -1.847 1.00 96.50 91 GLU A C 1
ATOM 770 O O . GLU A 1 91 ? -11.216 6.384 -0.975 1.00 96.50 91 GLU A O 1
ATOM 775 N N . ALA A 1 92 ? -11.617 7.112 -3.055 1.00 96.31 92 ALA A N 1
ATOM 776 C CA . ALA A 1 92 ? -12.482 5.990 -3.409 1.00 96.31 92 ALA A CA 1
ATOM 777 C C . ALA A 1 92 ? -11.760 4.633 -3.278 1.00 96.31 92 ALA A C 1
ATOM 779 O O . ALA A 1 92 ? -12.329 3.668 -2.766 1.00 96.31 92 ALA A O 1
ATOM 780 N N . ILE A 1 93 ? -10.486 4.568 -3.676 1.00 95.50 93 ILE A N 1
ATOM 781 C CA . ILE A 1 93 ? -9.654 3.367 -3.528 1.00 95.50 93 ILE A CA 1
ATOM 782 C C . ILE A 1 93 ? -9.386 3.056 -2.056 1.00 95.50 93 ILE A C 1
ATOM 784 O O . ILE A 1 93 ? -9.546 1.910 -1.633 1.00 95.50 93 ILE A O 1
ATOM 788 N N . ALA A 1 94 ? -9.014 4.064 -1.263 1.00 96.06 94 ALA A N 1
ATOM 789 C CA . ALA A 1 94 ? -8.767 3.895 0.163 1.00 96.06 94 ALA A CA 1
ATOM 790 C C . ALA A 1 94 ? -10.009 3.350 0.881 1.00 96.06 94 ALA A C 1
ATOM 792 O O . ALA A 1 94 ? -9.905 2.383 1.635 1.00 96.06 94 ALA A O 1
ATOM 793 N N . GLN A 1 95 ? -11.194 3.892 0.582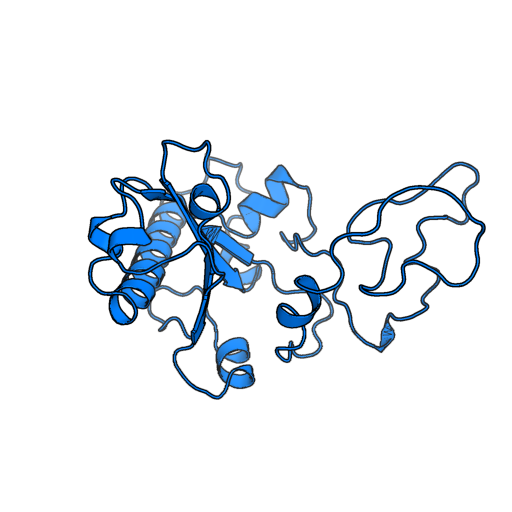 1.00 96.38 95 GLN A N 1
ATOM 794 C CA . GLN A 1 95 ? -12.448 3.383 1.135 1.00 96.38 95 GLN A CA 1
ATOM 795 C C . GLN A 1 95 ? -12.736 1.943 0.714 1.00 96.38 95 GLN A C 1
ATOM 797 O O . GLN A 1 95 ? -13.151 1.146 1.554 1.00 96.38 95 GLN A O 1
ATOM 802 N N . ASN A 1 96 ? -12.489 1.583 -0.548 1.00 95.75 96 ASN A N 1
ATOM 803 C CA . ASN A 1 96 ? -12.682 0.215 -1.027 1.00 95.75 96 ASN A CA 1
ATOM 804 C C . ASN A 1 96 ? -11.775 -0.783 -0.280 1.00 95.75 96 ASN A C 1
ATOM 806 O O . ASN A 1 96 ? -12.238 -1.815 0.207 1.00 95.75 96 ASN A O 1
ATOM 810 N N . ILE A 1 97 ? -10.499 -0.434 -0.089 1.00 95.69 97 ILE A N 1
ATOM 811 C CA . ILE A 1 97 ? -9.538 -1.247 0.672 1.00 95.69 97 ILE A CA 1
ATOM 812 C C . ILE A 1 97 ? -9.959 -1.366 2.141 1.00 95.69 97 ILE A C 1
ATOM 814 O O . ILE A 1 97 ? -9.958 -2.464 2.696 1.00 95.69 97 ILE A O 1
ATOM 818 N N . LEU A 1 98 ? -10.351 -0.258 2.775 1.00 96.44 98 LEU A N 1
ATOM 819 C CA . LEU A 1 98 ? -10.809 -0.268 4.163 1.00 96.44 98 LEU A CA 1
ATOM 820 C C . LEU A 1 98 ? -12.082 -1.107 4.336 1.00 96.44 98 LEU A C 1
ATOM 822 O O . LEU A 1 98 ? -12.185 -1.841 5.311 1.00 96.44 98 LEU A O 1
ATOM 826 N N . ASN A 1 99 ? -13.022 -1.051 3.389 1.00 96.31 99 ASN A N 1
ATOM 827 C CA . ASN A 1 99 ? -14.221 -1.895 3.399 1.00 96.31 99 ASN A CA 1
ATOM 828 C C . ASN A 1 99 ? -13.873 -3.384 3.258 1.00 96.31 99 ASN A C 1
ATOM 830 O O . ASN A 1 99 ? -14.473 -4.226 3.926 1.00 96.31 99 ASN A O 1
ATOM 834 N N . PHE A 1 100 ? -12.888 -3.718 2.420 1.00 95.62 100 PHE A N 1
ATOM 835 C CA . PHE A 1 100 ? -12.404 -5.090 2.297 1.00 95.62 100 PHE A CA 1
ATOM 836 C C . PHE A 1 100 ? -11.799 -5.597 3.611 1.00 95.62 100 PHE A C 1
ATOM 838 O O . PHE A 1 100 ? -12.160 -6.684 4.066 1.00 95.62 100 PHE A O 1
ATOM 845 N N . VAL A 1 101 ? -10.941 -4.805 4.262 1.00 96.19 101 VAL A N 1
ATOM 846 C CA . VAL A 1 101 ? -10.356 -5.175 5.561 1.00 96.19 101 VAL A CA 1
ATOM 847 C C . VAL A 1 101 ? -11.426 -5.281 6.644 1.00 96.19 101 VAL A C 1
ATOM 849 O O . VAL A 1 101 ? -11.432 -6.269 7.369 1.00 96.19 101 VAL A O 1
ATOM 852 N N . GLU A 1 102 ? -12.374 -4.345 6.699 1.00 96.81 102 GLU A N 1
ATOM 853 C CA . GLU A 1 102 ? -13.513 -4.374 7.629 1.00 96.81 102 GLU A CA 1
ATOM 854 C C . GLU A 1 102 ? -14.331 -5.664 7.501 1.00 96.81 102 GLU A C 1
ATOM 856 O O . GLU A 1 102 ? -14.706 -6.270 8.500 1.00 96.81 102 GLU A O 1
ATOM 861 N N . SER A 1 103 ? -14.549 -6.146 6.271 1.00 95.75 103 SER A N 1
ATOM 862 C CA . SER A 1 103 ? -15.273 -7.403 6.034 1.00 95.75 103 SER A CA 1
ATOM 863 C C . SER A 1 103 ? -14.581 -8.635 6.634 1.00 95.75 103 SER A C 1
ATOM 865 O O . SER A 1 103 ? -15.226 -9.659 6.859 1.00 95.75 103 SER A O 1
ATOM 867 N N . ARG A 1 104 ? -13.265 -8.557 6.878 1.00 94.81 104 ARG A N 1
ATOM 868 C CA . ARG A 1 104 ? -12.452 -9.641 7.454 1.00 94.81 104 ARG A CA 1
ATOM 869 C C . ARG A 1 104 ? -12.123 -9.420 8.924 1.00 94.81 104 ARG A C 1
ATOM 871 O O . ARG A 1 104 ? -12.008 -10.395 9.661 1.00 94.81 104 ARG A O 1
ATOM 878 N N . TYR A 1 105 ? -12.020 -8.164 9.337 1.00 95.38 105 TYR A N 1
ATOM 879 C CA . TYR A 1 105 ? -11.750 -7.732 10.700 1.00 95.38 105 TYR A CA 1
ATOM 880 C C . TYR A 1 105 ? -12.764 -6.649 11.097 1.00 95.38 105 TYR A C 1
ATOM 882 O O . TYR A 1 105 ? -12.434 -5.464 11.045 1.00 95.38 105 TYR A O 1
ATOM 890 N N . PRO A 1 106 ? -13.997 -7.036 11.477 1.00 96.88 106 PRO A N 1
ATOM 891 C CA . PRO A 1 106 ? -15.021 -6.079 11.881 1.00 96.88 106 PRO A CA 1
ATOM 892 C C . PRO A 1 106 ? -14.552 -5.196 13.045 1.00 96.88 106 PRO A C 1
ATOM 894 O O . PRO A 1 106 ? -13.969 -5.694 14.011 1.00 96.88 106 PRO A O 1
ATOM 897 N N . GLY A 1 107 ? -14.813 -3.893 12.954 1.00 96.50 107 GLY A N 1
ATOM 898 C CA . GLY A 1 107 ? -14.343 -2.866 13.885 1.00 96.50 107 GLY A CA 1
ATOM 899 C C . GLY A 1 107 ? -12.978 -2.267 13.530 1.00 96.50 107 GLY A C 1
ATOM 900 O O . GLY A 1 107 ? -12.487 -1.404 14.259 1.00 96.50 107 GLY A O 1
ATOM 901 N N . PHE A 1 108 ? -12.342 -2.683 12.428 1.00 97.06 108 PHE A N 1
ATOM 902 C CA . PHE A 1 108 ? -11.061 -2.120 12.000 1.00 97.06 108 PHE A CA 1
ATOM 903 C C . PHE A 1 108 ? -11.186 -0.647 11.602 1.00 97.06 108 PHE A C 1
ATOM 905 O O . PHE A 1 108 ? -10.361 0.163 12.023 1.00 97.06 108 PHE A O 1
ATOM 912 N N . LYS A 1 109 ? -12.223 -0.269 10.843 1.00 97.19 109 LYS A N 1
ATOM 913 C CA . LYS A 1 109 ? -12.439 1.126 10.419 1.00 97.19 109 LYS A CA 1
ATOM 914 C C . LYS A 1 109 ? -12.626 2.070 11.603 1.00 97.19 109 LYS A C 1
ATOM 916 O O . LYS A 1 109 ? -12.156 3.203 11.540 1.00 97.19 109 LYS A O 1
ATOM 921 N N . ASP A 1 110 ? -13.228 1.602 12.693 1.00 97.00 110 ASP A N 1
ATOM 922 C CA . ASP A 1 110 ? -13.425 2.410 13.900 1.00 97.00 110 ASP A CA 1
ATOM 923 C C . ASP A 1 110 ? -12.100 2.765 14.587 1.00 97.00 110 ASP A C 1
ATOM 925 O O . ASP A 1 110 ? -11.975 3.854 15.163 1.00 97.00 110 ASP A O 1
ATOM 929 N N . LEU A 1 111 ? -11.090 1.892 14.472 1.00 96.44 111 LEU A N 1
ATOM 930 C CA . LEU A 1 111 ? -9.740 2.141 14.979 1.00 96.44 111 LEU A CA 1
ATOM 931 C C . LEU A 1 111 ? -8.959 3.159 14.149 1.00 96.44 111 LEU A C 1
ATOM 933 O O . LEU A 1 111 ? -8.009 3.741 14.669 1.00 96.44 111 LEU A O 1
ATOM 937 N N . VAL A 1 112 ? -9.305 3.370 12.879 1.00 97.19 112 VAL A N 1
ATOM 938 C CA . VAL A 1 112 ? -8.542 4.261 11.999 1.00 97.19 112 VAL A CA 1
ATOM 939 C C . VAL A 1 112 ? -8.760 5.715 12.421 1.00 97.19 112 VAL A C 1
ATOM 941 O O . VAL A 1 112 ? -9.886 6.213 12.451 1.00 97.19 112 VAL A O 1
ATOM 944 N N . GLU A 1 113 ? -7.670 6.404 12.760 1.00 96.88 113 GLU A N 1
ATOM 945 C CA . GLU A 1 113 ? -7.678 7.839 13.071 1.00 96.88 113 GLU A CA 1
ATOM 946 C C . GLU A 1 113 ? -7.301 8.672 11.849 1.00 96.88 113 GLU A C 1
ATOM 948 O O . GLU A 1 113 ? -7.941 9.671 11.536 1.00 96.88 113 GLU A O 1
ATOM 953 N N . TYR A 1 114 ? -6.264 8.227 11.141 1.00 96.38 114 TYR A N 1
ATOM 954 C CA . TYR A 1 114 ? -5.726 8.900 9.970 1.00 96.38 114 TYR A CA 1
ATOM 955 C C . TYR A 1 114 ? -5.191 7.875 8.978 1.00 96.38 114 TYR A C 1
ATOM 957 O O . TYR A 1 114 ? -4.504 6.921 9.354 1.00 96.38 114 TYR A O 1
ATOM 965 N N . TYR A 1 115 ? -5.428 8.103 7.694 1.00 97.19 115 TYR A N 1
ATOM 966 C CA . TYR A 1 115 ? -4.837 7.314 6.626 1.00 97.19 115 TYR A CA 1
ATOM 967 C C . TYR A 1 115 ? -4.407 8.206 5.468 1.00 97.19 115 TYR A C 1
ATOM 969 O O . TYR A 1 115 ? -4.989 9.255 5.210 1.00 97.19 115 TYR A O 1
ATOM 977 N N . GLU A 1 116 ? -3.380 7.762 4.752 1.00 95.25 116 GLU A N 1
ATOM 978 C CA . GLU A 1 116 ? -2.917 8.409 3.535 1.00 95.25 116 GLU A CA 1
ATOM 979 C C . GLU A 1 116 ? -2.589 7.334 2.515 1.00 95.25 116 GLU A C 1
ATOM 981 O O . GLU A 1 116 ? -1.786 6.445 2.778 1.00 95.25 116 GLU A O 1
ATOM 986 N N . LEU A 1 117 ? -3.186 7.437 1.331 1.00 95.38 117 LEU A N 1
ATOM 987 C CA . LEU A 1 117 ? -2.889 6.519 0.246 1.00 95.38 117 LEU A CA 1
ATOM 988 C C . LEU A 1 117 ? -1.667 6.987 -0.555 1.00 95.38 117 LEU A C 1
ATOM 990 O O . LEU A 1 117 ? -1.634 8.109 -1.057 1.00 95.38 117 LEU A O 1
ATOM 994 N N . SER A 1 118 ? -0.685 6.118 -0.743 1.00 93.38 118 SER A N 1
ATOM 995 C CA . SER A 1 118 ? 0.454 6.296 -1.646 1.00 93.38 118 SER A CA 1
ATOM 996 C C . SER A 1 118 ? 0.281 5.432 -2.889 1.00 93.38 118 SER A C 1
ATOM 998 O O . SER A 1 118 ? -0.084 4.264 -2.785 1.00 93.38 118 SER A O 1
ATOM 1000 N N . THR A 1 119 ? 0.544 6.001 -4.065 1.00 93.75 119 THR A N 1
ATOM 1001 C CA . THR A 1 119 ? 0.397 5.329 -5.368 1.00 93.75 119 THR A CA 1
ATOM 1002 C C . THR A 1 119 ? 1.774 5.079 -5.998 1.00 93.75 119 THR A C 1
ATOM 1004 O O . THR A 1 119 ? 2.765 5.653 -5.534 1.00 93.75 119 THR A O 1
ATOM 1007 N N . PRO A 1 120 ? 1.864 4.310 -7.099 1.00 92.44 120 PRO A N 1
ATOM 1008 C CA . PRO A 1 120 ? 3.109 4.164 -7.854 1.00 92.44 120 PRO A CA 1
ATOM 1009 C C . PRO A 1 120 ? 3.764 5.498 -8.245 1.00 92.44 120 PRO A C 1
ATOM 1011 O O . PRO A 1 120 ? 4.987 5.605 -8.245 1.00 92.44 120 PRO A O 1
ATOM 1014 N N . LEU A 1 121 ? 2.970 6.546 -8.507 1.00 92.88 121 LEU A N 1
ATOM 1015 C CA . LEU A 1 121 ? 3.495 7.886 -8.795 1.00 92.88 121 LEU A CA 1
ATOM 1016 C C . LEU A 1 121 ? 4.184 8.528 -7.587 1.00 92.88 121 LEU A C 1
ATOM 1018 O O . LEU A 1 121 ? 5.137 9.283 -7.757 1.00 92.88 121 LEU A O 1
ATOM 1022 N N . THR A 1 122 ? 3.707 8.248 -6.371 1.00 90.31 122 THR A N 1
ATOM 1023 C CA . THR A 1 122 ? 4.367 8.700 -5.139 1.00 90.31 122 THR A CA 1
ATOM 1024 C C . THR A 1 122 ? 5.764 8.091 -5.044 1.00 90.31 122 THR A C 1
ATOM 1026 O O . THR A 1 122 ? 6.730 8.813 -4.810 1.00 90.31 122 THR A O 1
ATOM 1029 N N . PHE A 1 123 ? 5.889 6.783 -5.276 1.00 88.69 123 PHE A N 1
ATOM 1030 C CA . PHE A 1 123 ? 7.175 6.088 -5.205 1.00 88.69 123 PHE A CA 1
ATOM 1031 C C . PHE A 1 123 ? 8.132 6.511 -6.323 1.00 88.69 123 PHE A C 1
ATOM 1033 O O . PHE A 1 123 ? 9.289 6.810 -6.042 1.00 88.69 123 PHE A O 1
ATOM 1040 N N . ALA A 1 124 ? 7.636 6.647 -7.557 1.00 88.88 124 ALA A N 1
ATOM 1041 C CA . ALA A 1 124 ? 8.430 7.153 -8.677 1.00 88.88 124 ALA A CA 1
ATOM 1042 C C . ALA A 1 124 ? 8.991 8.560 -8.406 1.00 88.88 124 ALA A C 1
ATOM 1044 O O . ALA A 1 124 ? 10.112 8.863 -8.800 1.00 88.88 124 ALA A O 1
ATOM 1045 N N . TYR A 1 125 ? 8.234 9.409 -7.704 1.00 89.44 125 TYR A N 1
ATOM 1046 C CA . TYR A 1 125 ? 8.674 10.756 -7.349 1.00 89.44 125 TYR A CA 1
ATOM 1047 C C . TYR A 1 125 ? 9.735 10.769 -6.235 1.00 89.44 125 TYR A C 1
ATOM 1049 O O . TYR A 1 125 ? 10.713 11.503 -6.338 1.00 89.44 125 TYR A O 1
ATOM 1057 N N . PHE A 1 126 ? 9.550 9.988 -5.164 1.00 87.69 126 PHE A N 1
ATOM 1058 C CA . PHE A 1 126 ? 10.421 10.059 -3.981 1.00 87.69 126 PHE A CA 1
ATOM 1059 C C . PHE A 1 126 ? 11.669 9.182 -4.048 1.00 87.69 126 PHE A C 1
ATOM 1061 O O . PHE A 1 126 ? 12.717 9.589 -3.557 1.00 87.69 126 PHE A O 1
ATOM 1068 N N . ASP A 1 127 ? 11.554 7.986 -4.615 1.00 81.81 127 ASP A N 1
ATOM 1069 C CA . ASP A 1 127 ? 12.633 6.992 -4.649 1.00 81.81 127 ASP A CA 1
ATOM 1070 C C . ASP A 1 127 ? 13.266 6.884 -6.047 1.00 81.81 127 ASP A C 1
ATOM 1072 O O . ASP A 1 127 ? 14.161 6.078 -6.279 1.00 81.81 127 ASP A O 1
ATOM 1076 N N . ALA A 1 128 ? 12.794 7.693 -7.007 1.00 84.19 128 ALA A N 1
ATOM 1077 C CA . ALA A 1 128 ? 13.183 7.612 -8.416 1.00 84.19 128 ALA A CA 1
ATOM 1078 C C . ALA A 1 128 ? 13.065 6.184 -8.991 1.00 84.19 128 ALA A C 1
ATOM 1080 O O . ALA A 1 128 ? 13.736 5.841 -9.968 1.00 84.19 128 ALA A O 1
ATOM 1081 N N . SER A 1 129 ? 12.221 5.332 -8.389 1.00 82.12 129 SER A N 1
ATOM 1082 C CA . SER A 1 129 ? 12.038 3.960 -8.845 1.00 82.12 129 SER A CA 1
ATOM 1083 C C . SER A 1 129 ? 11.309 3.980 -10.183 1.00 82.12 129 SER A C 1
ATOM 1085 O O . SER A 1 129 ? 10.252 4.607 -10.319 1.00 82.12 129 SER A O 1
ATOM 1087 N N . ASP A 1 130 ? 11.847 3.246 -11.158 1.00 84.50 130 ASP A N 1
ATOM 1088 C CA . ASP A 1 130 ? 11.224 3.108 -12.471 1.00 84.50 130 ASP A CA 1
ATOM 1089 C C . ASP A 1 130 ? 9.772 2.640 -12.313 1.00 84.50 130 ASP A C 1
ATOM 1091 O O . ASP A 1 130 ? 9.497 1.600 -11.706 1.00 84.50 130 ASP A O 1
ATOM 1095 N N . ARG A 1 131 ? 8.837 3.468 -12.790 1.00 86.25 131 ARG A N 1
ATOM 1096 C CA . ARG A 1 131 ? 7.385 3.245 -12.697 1.00 86.25 131 ARG A CA 1
ATOM 1097 C C . ARG A 1 131 ? 6.898 2.872 -11.284 1.00 86.25 131 ARG A C 1
ATOM 1099 O O . ARG A 1 131 ? 5.936 2.122 -11.128 1.00 86.25 131 ARG A O 1
ATOM 1106 N N . GLY A 1 132 ? 7.555 3.386 -10.242 1.00 84.44 132 GLY A N 1
ATOM 1107 C CA . GLY A 1 132 ? 7.199 3.133 -8.842 1.00 84.44 132 GLY A CA 1
ATOM 1108 C C . GLY A 1 132 ? 7.447 1.696 -8.368 1.00 84.44 132 GLY A C 1
ATOM 1109 O O . GLY A 1 132 ? 6.897 1.284 -7.344 1.00 84.44 132 GLY A O 1
ATOM 1110 N N . ALA A 1 133 ? 8.244 0.908 -9.097 1.00 85.75 133 ALA A N 1
ATOM 1111 C CA . ALA A 1 133 ? 8.583 -0.463 -8.735 1.00 85.75 133 ALA A CA 1
ATOM 1112 C C . ALA A 1 133 ? 9.635 -0.496 -7.610 1.00 85.75 133 ALA A C 1
ATOM 1114 O O . ALA A 1 133 ? 10.819 -0.732 -7.846 1.00 85.75 133 ALA A O 1
ATOM 1115 N N . ILE A 1 134 ? 9.202 -0.290 -6.362 1.00 80.06 134 ILE A N 1
ATOM 1116 C CA . ILE A 1 134 ? 10.097 -0.192 -5.191 1.00 80.06 134 ILE A CA 1
ATOM 1117 C C . ILE A 1 134 ? 10.906 -1.470 -4.911 1.00 80.06 134 ILE A C 1
ATOM 1119 O O . ILE A 1 134 ? 11.990 -1.426 -4.333 1.00 80.06 134 ILE A O 1
ATOM 1123 N N . TYR A 1 135 ? 10.406 -2.628 -5.350 1.00 78.25 135 TYR A N 1
ATOM 1124 C CA . TYR A 1 135 ? 11.112 -3.909 -5.239 1.00 78.25 135 TYR A CA 1
ATOM 1125 C C . TYR A 1 135 ? 12.100 -4.146 -6.390 1.00 78.25 135 TYR A C 1
ATOM 1127 O O . TYR A 1 135 ? 12.777 -5.172 -6.423 1.00 78.25 135 TYR A O 1
ATOM 1135 N N . GLY A 1 136 ? 12.201 -3.197 -7.321 1.00 78.25 136 GLY A N 1
ATOM 1136 C CA . GLY A 1 136 ? 13.121 -3.230 -8.441 1.00 78.25 136 GLY A CA 1
ATOM 1137 C C . GLY A 1 136 ? 12.771 -4.290 -9.482 1.00 78.25 136 GLY A C 1
ATOM 1138 O O . GLY A 1 136 ? 11.624 -4.480 -9.894 1.00 78.25 136 GLY A O 1
ATOM 1139 N N . ILE A 1 137 ? 13.814 -4.954 -9.963 1.00 79.19 137 ILE A N 1
ATOM 1140 C CA . ILE A 1 137 ? 13.762 -5.851 -11.112 1.00 79.19 137 ILE A CA 1
ATOM 1141 C C . ILE A 1 137 ? 13.151 -7.199 -10.686 1.00 79.19 137 ILE A C 1
ATOM 1143 O O . ILE A 1 137 ? 13.614 -7.778 -9.703 1.00 79.19 137 ILE A O 1
ATOM 1147 N N . PRO A 1 138 ? 12.167 -7.765 -11.422 1.00 79.81 138 PRO A N 1
ATOM 1148 C CA . PRO A 1 138 ? 11.584 -9.044 -11.039 1.00 79.81 138 PRO A CA 1
ATOM 1149 C C . PRO A 1 138 ? 12.608 -10.162 -10.972 1.00 79.81 138 PRO A C 1
ATOM 1151 O O . PRO A 1 138 ? 13.436 -10.329 -11.878 1.00 79.81 138 PRO A O 1
ATOM 1154 N N . CYS A 1 139 ? 12.478 -10.955 -9.912 1.00 76.81 139 CYS A N 1
ATOM 1155 C CA . CYS A 1 139 ? 13.234 -12.172 -9.694 1.00 76.81 139 CYS A CA 1
ATOM 1156 C C . CYS A 1 139 ? 12.601 -13.308 -10.500 1.00 76.81 139 CYS A C 1
ATOM 1158 O O . CYS A 1 139 ? 11.789 -14.073 -9.989 1.00 76.81 139 CYS A O 1
ATOM 1160 N N . VAL A 1 140 ? 12.946 -13.380 -11.783 1.00 82.31 140 VAL A N 1
ATOM 1161 C CA . VAL A 1 140 ? 12.546 -14.482 -12.665 1.00 82.31 140 VAL A CA 1
ATOM 1162 C C . VAL A 1 140 ? 13.740 -15.410 -12.920 1.00 82.31 140 VAL A C 1
ATOM 1164 O O . VAL A 1 140 ? 14.880 -14.923 -12.960 1.00 82.31 140 VAL A O 1
ATOM 1167 N N . PRO A 1 141 ? 13.525 -16.729 -13.090 1.00 82.62 141 PRO A N 1
ATOM 1168 C CA . PRO A 1 141 ? 14.588 -17.706 -13.333 1.00 82.62 141 PRO A CA 1
ATOM 1169 C C . PRO A 1 141 ? 15.596 -17.293 -14.415 1.00 82.62 141 PRO A C 1
ATOM 1171 O O . PRO A 1 141 ? 16.800 -17.482 -14.250 1.00 82.62 141 PRO A O 1
ATOM 1174 N N . GLU A 1 142 ? 15.139 -16.641 -15.485 1.00 83.62 142 GLU A N 1
ATOM 1175 C CA . GLU A 1 142 ? 15.957 -16.200 -16.621 1.00 83.62 142 GLU A CA 1
ATOM 1176 C C . GLU A 1 142 ? 17.020 -15.164 -16.235 1.00 83.62 142 GLU A C 1
ATOM 1178 O O . GLU A 1 142 ? 17.971 -14.934 -16.988 1.00 83.62 142 GLU A O 1
ATOM 1183 N N . ARG A 1 143 ? 16.862 -14.504 -15.084 1.00 78.94 143 ARG A N 1
ATOM 1184 C CA . ARG A 1 143 ? 17.767 -13.459 -14.590 1.00 78.94 143 ARG A CA 1
ATOM 1185 C C . ARG A 1 143 ? 18.809 -13.968 -13.604 1.00 78.94 143 ARG A C 1
ATOM 1187 O O . ARG A 1 143 ? 19.768 -13.253 -13.311 1.00 78.94 143 ARG A O 1
ATOM 1194 N N . VAL A 1 144 ? 18.684 -15.205 -13.138 1.00 81.75 144 VAL A N 1
ATOM 1195 C CA . VAL A 1 144 ? 19.675 -15.813 -12.250 1.00 81.75 144 VAL A CA 1
ATOM 1196 C C . VAL A 1 144 ? 21.027 -15.907 -12.970 1.00 81.75 144 VAL A C 1
ATOM 1198 O O . VAL A 1 144 ? 21.125 -16.380 -14.101 1.00 81.75 144 VAL A O 1
ATOM 1201 N N . GLY A 1 145 ? 22.088 -15.411 -12.326 1.00 78.00 145 GLY A N 1
ATOM 1202 C CA . GLY A 1 145 ? 23.459 -15.475 -12.850 1.00 78.00 145 GLY A CA 1
ATOM 1203 C C . GLY A 1 145 ? 23.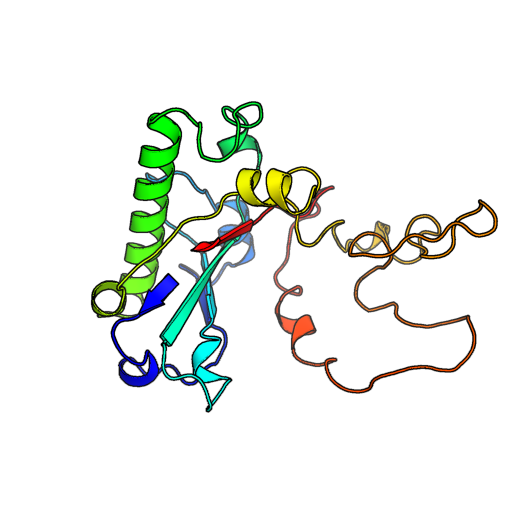798 -14.487 -13.977 1.00 78.00 145 GLY A C 1
ATOM 1204 O O . GLY A 1 145 ? 24.874 -14.586 -14.570 1.00 78.00 145 GLY A O 1
ATOM 1205 N N . LYS A 1 146 ? 22.927 -13.520 -14.297 1.00 84.38 146 LYS A N 1
ATOM 1206 C CA . LYS A 1 146 ? 23.243 -12.490 -15.300 1.00 84.38 146 LYS A CA 1
ATOM 1207 C C . LYS A 1 146 ? 24.271 -11.489 -14.762 1.00 84.38 146 LYS A C 1
ATOM 1209 O O . LYS A 1 146 ? 24.039 -10.829 -13.757 1.00 84.38 146 LYS A O 1
ATOM 1214 N N . LYS A 1 147 ? 25.389 -11.323 -15.480 1.00 81.69 147 LYS A N 1
ATOM 1215 C CA . LYS A 1 147 ? 26.505 -10.440 -15.077 1.00 81.69 147 LYS A CA 1
ATOM 1216 C C . LYS A 1 147 ? 26.121 -8.964 -14.933 1.00 81.69 147 LYS A C 1
ATOM 1218 O O . LYS A 1 147 ? 26.732 -8.272 -14.134 1.00 81.69 147 LYS A O 1
ATOM 1223 N N . TRP A 1 148 ? 25.125 -8.485 -15.679 1.00 81.62 148 TRP A N 1
ATOM 1224 C CA . TRP A 1 148 ? 24.667 -7.091 -15.604 1.00 81.62 148 TRP A CA 1
ATOM 1225 C C . TRP A 1 148 ? 23.875 -6.775 -14.325 1.00 81.62 148 TRP A C 1
ATOM 1227 O O . TRP A 1 148 ? 23.663 -5.610 -14.027 1.00 81.62 148 TRP A O 1
ATOM 1237 N N . LEU A 1 149 ? 23.487 -7.795 -13.551 1.00 82.12 149 LEU A N 1
ATOM 1238 C CA . LEU A 1 149 ? 22.921 -7.640 -12.207 1.00 82.12 149 LEU A CA 1
ATOM 1239 C C . LEU A 1 149 ? 24.008 -7.625 -11.117 1.00 82.12 149 LEU A C 1
ATOM 1241 O O . LEU A 1 149 ? 23.682 -7.718 -9.944 1.00 82.12 149 LEU A O 1
ATOM 1245 N N . SER A 1 150 ? 25.296 -7.584 -11.474 1.00 82.06 150 SER A N 1
ATOM 1246 C CA . SER A 1 150 ? 26.407 -7.527 -10.517 1.00 82.06 150 SER A CA 1
ATOM 1247 C C . SER A 1 150 ? 26.595 -6.114 -9.966 1.00 82.06 150 SER A C 1
ATOM 1249 O O . SER A 1 150 ? 26.558 -5.142 -10.717 1.00 82.06 150 SER A O 1
ATOM 1251 N N . ALA A 1 151 ? 26.921 -6.010 -8.674 1.00 86.06 151 ALA A N 1
ATOM 1252 C CA . ALA A 1 151 ? 27.337 -4.751 -8.056 1.00 86.06 151 ALA A CA 1
ATOM 1253 C C . ALA A 1 151 ? 28.614 -4.171 -8.696 1.00 86.06 151 ALA A C 1
ATOM 1255 O O . ALA A 1 151 ? 28.769 -2.959 -8.808 1.00 86.06 151 ALA A O 1
ATOM 1256 N N . LYS A 1 152 ? 29.545 -5.025 -9.142 1.00 86.50 152 LYS A N 1
ATOM 1257 C CA . LYS A 1 152 ? 30.753 -4.580 -9.849 1.00 86.50 152 LYS A CA 1
ATOM 1258 C C . LYS A 1 152 ? 30.446 -4.332 -11.322 1.00 86.50 152 LYS A C 1
ATOM 1260 O O . LYS A 1 152 ? 30.008 -5.258 -12.009 1.00 86.50 152 LYS A O 1
ATOM 1265 N N . THR A 1 153 ? 30.740 -3.122 -11.797 1.00 87.19 153 THR A N 1
ATOM 1266 C CA . THR A 1 153 ? 30.587 -2.749 -13.209 1.00 87.19 153 THR A CA 1
ATOM 1267 C C . THR A 1 153 ? 31.878 -2.996 -14.005 1.00 87.19 153 THR A C 1
ATOM 1269 O O . THR A 1 153 ? 32.939 -3.209 -13.410 1.00 87.19 153 THR A O 1
ATOM 1272 N N . PRO A 1 154 ? 31.825 -2.982 -15.352 1.00 89.44 154 PRO A N 1
ATOM 1273 C CA . PRO A 1 154 ? 33.025 -2.994 -16.192 1.00 89.44 154 PRO A CA 1
ATOM 1274 C C . PRO A 1 154 ? 33.875 -1.716 -16.101 1.00 89.44 154 PRO A C 1
ATOM 1276 O O . PRO A 1 154 ? 35.010 -1.723 -16.567 1.00 89.44 154 PRO A O 1
ATOM 1279 N N . ILE A 1 155 ? 33.333 -0.629 -15.542 1.00 91.69 155 ILE A N 1
ATOM 1280 C CA . ILE A 1 155 ? 34.029 0.650 -15.389 1.00 91.69 155 ILE A CA 1
ATOM 1281 C C . ILE A 1 155 ? 34.776 0.627 -14.055 1.00 91.69 155 ILE A C 1
ATOM 1283 O O . ILE A 1 155 ? 34.198 0.352 -13.001 1.00 91.69 155 ILE A O 1
ATOM 1287 N N . GLU A 1 156 ? 36.079 0.900 -14.102 1.00 92.69 156 GLU A N 1
ATOM 1288 C CA . GLU A 1 156 ? 36.918 0.905 -12.908 1.00 92.69 156 GLU A CA 1
ATOM 1289 C C . GLU A 1 156 ? 36.400 1.919 -11.879 1.00 92.69 156 GLU A C 1
ATOM 1291 O O . GLU A 1 156 ? 36.015 3.035 -12.223 1.00 92.69 156 GLU A O 1
ATOM 1296 N N . ASN A 1 157 ? 36.378 1.516 -10.608 1.00 92.50 157 ASN A N 1
ATOM 1297 C CA . ASN A 1 157 ? 35.903 2.322 -9.480 1.00 92.50 157 ASN A CA 1
ATOM 1298 C C . ASN A 1 157 ? 34.421 2.748 -9.536 1.00 92.50 157 ASN A C 1
ATOM 1300 O O . ASN A 1 157 ? 33.986 3.514 -8.678 1.00 92.50 157 ASN A O 1
ATOM 1304 N N . LEU A 1 158 ? 33.623 2.203 -10.465 1.00 90.88 158 LEU A N 1
ATOM 1305 C CA . LEU A 1 158 ? 32.170 2.368 -10.496 1.00 90.88 158 LEU A CA 1
ATOM 1306 C C . LEU A 1 158 ? 31.463 1.085 -10.046 1.00 90.88 158 LEU A C 1
ATOM 1308 O O . LEU A 1 158 ? 31.671 0.002 -10.603 1.00 90.88 158 LEU A O 1
ATOM 1312 N N . TYR A 1 159 ? 30.572 1.227 -9.068 1.00 88.81 159 TYR A N 1
ATOM 1313 C CA . TYR A 1 159 ? 29.794 0.134 -8.491 1.00 88.81 159 TYR A CA 1
ATOM 1314 C C . TYR A 1 159 ? 28.310 0.499 -8.465 1.00 88.81 159 TYR A C 1
ATOM 1316 O O . TYR A 1 159 ? 27.954 1.643 -8.183 1.00 88.81 159 TYR A O 1
ATOM 1324 N N . HIS A 1 160 ? 27.446 -0.478 -8.729 1.00 82.81 160 HIS A N 1
ATOM 1325 C CA . HIS A 1 160 ? 26.010 -0.359 -8.515 1.00 82.81 160 HIS A CA 1
ATOM 1326 C C . HIS A 1 160 ? 25.632 -0.910 -7.135 1.00 82.81 160 HIS A C 1
ATOM 1328 O O . HIS A 1 160 ? 26.173 -1.916 -6.673 1.00 82.81 160 HIS A O 1
ATOM 1334 N N . ASN A 1 161 ? 24.677 -0.251 -6.483 1.00 80.25 161 ASN A N 1
ATOM 1335 C CA . ASN A 1 161 ? 24.044 -0.703 -5.248 1.00 80.25 161 ASN A CA 1
ATOM 1336 C C . ASN A 1 161 ? 22.520 -0.523 -5.382 1.00 80.25 161 ASN A C 1
ATOM 1338 O O . ASN A 1 161 ? 22.053 0.228 -6.237 1.00 80.25 161 ASN A O 1
ATOM 1342 N N . GLY A 1 162 ? 21.749 -1.226 -4.558 1.00 75.88 162 GLY A N 1
ATOM 1343 C CA . GLY A 1 162 ? 20.294 -1.173 -4.507 1.00 75.88 162 GLY A CA 1
ATOM 1344 C C . GLY A 1 162 ? 19.619 -2.409 -5.099 1.00 75.88 162 GLY A C 1
ATOM 1345 O O . GLY A 1 162 ? 20.261 -3.393 -5.477 1.00 75.88 162 GLY A O 1
ATOM 1346 N N . ASN A 1 163 ? 18.293 -2.336 -5.204 1.00 70.94 163 ASN A N 1
ATOM 1347 C CA . ASN A 1 163 ? 17.421 -3.468 -5.546 1.00 70.94 163 ASN A CA 1
ATOM 1348 C C . ASN A 1 163 ? 17.616 -4.005 -6.981 1.00 70.94 163 ASN A C 1
ATOM 1350 O O . ASN A 1 163 ? 17.103 -5.068 -7.316 1.00 70.94 163 ASN A O 1
ATOM 1354 N N . GLY A 1 164 ? 18.380 -3.308 -7.829 1.00 69.38 164 GLY A N 1
ATOM 1355 C CA . GLY A 1 164 ? 18.765 -3.767 -9.171 1.00 69.38 164 GLY A CA 1
ATOM 1356 C C . GLY A 1 164 ? 20.041 -4.621 -9.231 1.00 69.38 164 GLY A C 1
ATOM 1357 O O . GLY A 1 164 ? 20.358 -5.144 -10.295 1.00 69.38 164 GLY A O 1
ATOM 1358 N N . CYS A 1 165 ? 20.778 -4.772 -8.123 1.00 63.06 165 CYS A N 1
ATOM 1359 C CA . CYS A 1 165 ? 22.143 -5.332 -8.115 1.00 63.06 165 CYS A CA 1
ATOM 1360 C C . CYS A 1 165 ? 22.239 -6.768 -7.590 1.00 63.06 165 CYS A C 1
ATOM 1362 O O . CYS A 1 165 ? 23.315 -7.222 -7.197 1.00 63.06 165 CYS A O 1
ATOM 1364 N N . SER A 1 166 ? 21.119 -7.487 -7.513 1.00 62.22 166 SER A N 1
ATOM 1365 C CA . SER A 1 166 ? 21.133 -8.897 -7.135 1.00 62.22 166 SER A CA 1
ATOM 1366 C C . SER A 1 166 ? 19.850 -9.610 -7.547 1.00 62.22 166 SER A C 1
ATOM 1368 O O . SER A 1 166 ? 18.802 -9.001 -7.735 1.00 62.22 166 SER A O 1
ATOM 1370 N N . THR A 1 167 ? 19.936 -10.933 -7.670 1.00 54.88 167 THR A N 1
ATOM 1371 C CA . THR A 1 167 ? 18.760 -11.810 -7.614 1.00 54.88 167 THR A CA 1
ATOM 1372 C C . THR A 1 167 ? 18.573 -12.248 -6.161 1.00 54.88 167 THR A C 1
ATOM 1374 O O . THR A 1 167 ? 19.552 -12.642 -5.515 1.00 54.88 167 THR A O 1
ATOM 1377 N N . PHE A 1 168 ? 17.347 -12.156 -5.627 1.00 49.69 168 PHE A N 1
ATOM 1378 C CA . PHE A 1 168 ? 17.039 -12.561 -4.249 1.00 49.69 168 PHE A CA 1
ATOM 1379 C C . PHE A 1 168 ? 17.556 -13.989 -3.999 1.00 49.69 168 PHE A C 1
ATOM 1381 O O . PHE A 1 168 ? 17.227 -14.916 -4.734 1.00 49.69 168 PHE A O 1
ATOM 1388 N N . GLY A 1 169 ? 18.419 -14.157 -2.991 1.00 38.34 169 GLY A N 1
ATOM 1389 C CA . GLY A 1 169 ? 19.056 -15.441 -2.659 1.00 38.34 169 GLY A CA 1
ATOM 1390 C C . GLY A 1 169 ? 20.511 -15.610 -3.121 1.00 38.34 169 GLY A C 1
ATOM 1391 O O . GLY A 1 169 ? 21.196 -16.484 -2.596 1.00 38.34 169 GLY A O 1
ATOM 1392 N N . ASN A 1 170 ? 21.037 -14.743 -3.994 1.00 39.75 170 ASN A N 1
ATOM 1393 C CA . ASN A 1 170 ? 22.438 -14.782 -4.434 1.00 39.75 170 ASN A CA 1
ATOM 1394 C C . ASN A 1 170 ? 23.309 -13.730 -3.731 1.00 39.75 170 ASN A C 1
ATOM 1396 O O . ASN A 1 170 ? 23.981 -12.928 -4.371 1.00 39.75 170 ASN A O 1
ATOM 1400 N N . HIS A 1 171 ? 23.350 -13.762 -2.397 1.00 36.69 171 HIS A N 1
ATOM 1401 C CA . HIS A 1 171 ? 24.533 -13.280 -1.678 1.00 36.69 171 HIS A CA 1
ATOM 1402 C C . HIS A 1 171 ? 25.494 -14.458 -1.490 1.00 36.69 171 HIS A C 1
ATOM 1404 O O . HIS A 1 171 ? 25.446 -15.175 -0.491 1.00 36.69 171 HIS A O 1
ATOM 1410 N N . GLY A 1 172 ? 26.370 -14.645 -2.480 1.00 30.50 172 GLY A N 1
ATOM 1411 C CA . GLY A 1 172 ? 27.604 -15.410 -2.324 1.00 30.50 172 GLY A CA 1
ATOM 1412 C C . GLY A 1 172 ? 27.652 -16.762 -3.031 1.00 30.50 172 GLY A C 1
ATOM 1413 O O . GLY A 1 172 ? 27.196 -17.769 -2.505 1.00 30.50 172 GLY A O 1
ATOM 1414 N N . ARG A 1 173 ? 28.380 -16.791 -4.149 1.00 28.67 173 ARG A N 1
ATOM 1415 C CA . ARG A 1 173 ? 29.438 -17.776 -4.435 1.00 28.67 173 ARG A CA 1
ATOM 1416 C C . ARG A 1 173 ? 30.444 -17.075 -5.356 1.00 28.67 173 ARG A C 1
ATOM 1418 O O . ARG A 1 173 ? 30.081 -16.716 -6.465 1.00 28.67 173 ARG A O 1
ATOM 1425 N N . ASN A 1 174 ? 31.674 -16.888 -4.875 1.00 28.31 174 ASN A N 1
ATOM 1426 C CA . ASN A 1 174 ? 32.810 -16.198 -5.515 1.00 28.31 174 ASN A CA 1
ATOM 1427 C C . ASN A 1 174 ? 32.822 -14.660 -5.479 1.00 28.31 174 ASN A C 1
ATOM 1429 O O . ASN A 1 174 ? 32.806 -14.016 -6.516 1.00 28.31 174 ASN A O 1
ATOM 1433 N N . ASP A 1 175 ? 32.972 -14.068 -4.294 1.00 28.53 175 ASP A N 1
ATOM 1434 C CA . ASP A 1 175 ? 34.230 -13.371 -3.989 1.00 28.53 175 ASP A CA 1
ATOM 1435 C C . ASP A 1 175 ? 34.368 -13.138 -2.472 1.00 28.53 175 ASP A C 1
ATOM 1437 O O . ASP A 1 175 ? 33.432 -13.343 -1.705 1.00 28.53 175 ASP A O 1
ATOM 1441 N N . ARG A 1 176 ? 35.598 -12.885 -2.034 1.00 25.75 176 ARG A N 1
ATOM 1442 C CA . ARG A 1 176 ? 36.166 -13.150 -0.699 1.00 25.75 176 ARG A CA 1
ATOM 1443 C C . ARG A 1 176 ? 35.437 -12.570 0.535 1.00 25.75 176 ARG A C 1
ATOM 1445 O O . ARG A 1 176 ? 34.758 -11.557 0.502 1.00 25.75 176 ARG A O 1
ATOM 1452 N N . ARG A 1 177 ? 35.695 -13.269 1.651 1.00 31.52 177 ARG A N 1
ATOM 1453 C CA . ARG A 1 177 ? 35.322 -13.055 3.064 1.00 31.52 177 ARG A CA 1
ATOM 1454 C C . ARG A 1 177 ? 35.301 -11.589 3.550 1.00 31.52 177 ARG A C 1
ATOM 1456 O O . ARG A 1 177 ? 36.204 -10.829 3.232 1.00 31.52 177 ARG A O 1
ATOM 1463 N N . HIS A 1 178 ? 34.390 -11.362 4.509 1.00 30.69 178 HIS A N 1
ATOM 1464 C CA . HIS A 1 178 ? 34.323 -10.311 5.548 1.00 30.69 178 HIS A CA 1
ATOM 1465 C C . HIS A 1 178 ? 33.453 -9.070 5.279 1.00 30.69 178 HIS A C 1
ATOM 1467 O O . HIS A 1 178 ? 33.978 -8.034 4.905 1.00 30.69 178 HIS A O 1
ATOM 1473 N N . HIS A 1 179 ? 32.168 -9.123 5.657 1.00 26.55 179 HIS A N 1
ATOM 1474 C CA . HIS A 1 179 ? 31.565 -8.314 6.741 1.00 26.55 179 HIS A CA 1
ATOM 1475 C C . HIS A 1 179 ? 30.049 -8.582 6.842 1.00 26.55 179 HIS A C 1
ATOM 1477 O O . HIS A 1 179 ? 29.407 -8.742 5.816 1.00 26.55 179 HIS A O 1
ATOM 1483 N N . ASN A 1 180 ? 29.548 -8.662 8.087 1.00 25.02 180 ASN A N 1
ATOM 1484 C CA . ASN A 1 180 ? 28.176 -8.436 8.599 1.00 25.02 180 ASN A CA 1
ATOM 1485 C C . ASN A 1 180 ? 26.949 -8.864 7.753 1.00 25.02 180 ASN A C 1
ATOM 1487 O O . ASN A 1 180 ? 26.804 -8.468 6.614 1.00 25.02 180 ASN A O 1
ATOM 1491 N N . SER A 1 181 ? 25.920 -9.558 8.236 1.00 26.70 181 SER A N 1
ATOM 1492 C CA . SER A 1 181 ? 25.493 -9.987 9.567 1.00 26.70 181 SER A CA 1
ATOM 1493 C C . SER A 1 181 ? 24.516 -11.167 9.380 1.00 26.70 181 SER A C 1
ATOM 1495 O O . SER A 1 181 ? 23.846 -11.320 8.357 1.00 26.70 181 SER A O 1
ATOM 1497 N N . ARG A 1 182 ? 24.491 -12.083 10.351 1.00 29.23 182 ARG A N 1
ATOM 1498 C CA . ARG A 1 182 ? 23.607 -13.254 10.386 1.00 29.23 182 ARG A CA 1
ATOM 1499 C C . ARG A 1 182 ? 22.320 -12.895 11.128 1.00 29.23 182 ARG A C 1
ATOM 1501 O O . ARG A 1 182 ? 22.302 -13.056 12.337 1.00 29.23 182 ARG A O 1
ATOM 1508 N N . SER A 1 183 ? 21.259 -12.511 10.423 1.00 29.08 183 SER A N 1
ATOM 1509 C CA . SER A 1 183 ? 19.875 -12.561 10.940 1.00 29.08 183 SER A CA 1
ATOM 1510 C C . SER A 1 183 ? 18.917 -11.934 9.927 1.00 29.08 183 SER A C 1
ATOM 1512 O O . SER A 1 183 ? 18.745 -10.731 9.977 1.00 29.08 183 SER A O 1
ATOM 1514 N N . ASP A 1 184 ? 18.369 -12.719 8.985 1.00 32.28 184 ASP A N 1
ATOM 1515 C CA . ASP A 1 184 ? 17.043 -12.449 8.356 1.00 32.28 184 ASP A CA 1
ATOM 1516 C C . ASP A 1 184 ? 16.633 -13.438 7.243 1.00 32.28 184 ASP A C 1
ATOM 1518 O O . ASP A 1 184 ? 15.847 -13.150 6.345 1.00 32.28 184 ASP A O 1
ATOM 1522 N N . ARG A 1 185 ? 17.123 -14.684 7.280 1.00 27.61 185 ARG A N 1
ATOM 1523 C CA . ARG A 1 185 ? 16.881 -15.645 6.184 1.00 27.61 185 ARG A CA 1
ATOM 1524 C C . ARG A 1 185 ? 15.496 -16.305 6.162 1.00 27.61 185 ARG A C 1
ATOM 1526 O O . ARG A 1 185 ? 15.235 -17.062 5.237 1.00 27.61 185 ARG A O 1
ATOM 1533 N N . ARG A 1 186 ? 14.621 -16.079 7.151 1.00 24.17 186 ARG A N 1
ATOM 1534 C CA . ARG A 1 186 ? 13.350 -16.833 7.267 1.00 24.17 186 ARG A CA 1
ATOM 1535 C C . ARG A 1 186 ? 12.082 -16.057 6.907 1.00 24.17 186 ARG A C 1
ATOM 1537 O O . ARG A 1 186 ? 11.116 -16.693 6.511 1.00 24.17 186 ARG A O 1
ATOM 1544 N N . TYR A 1 187 ? 12.079 -14.726 6.964 1.00 25.19 187 TYR A N 1
ATOM 1545 C CA . TYR A 1 187 ? 10.850 -13.950 6.739 1.00 25.19 187 TYR A CA 1
ATOM 1546 C C . TYR A 1 187 ? 10.607 -13.566 5.272 1.00 25.19 187 TYR A C 1
ATOM 1548 O O . TYR A 1 187 ? 9.460 -13.429 4.858 1.00 25.19 187 TYR A O 1
ATOM 1556 N N . ILE A 1 188 ? 11.663 -13.470 4.459 1.00 29.64 188 ILE A N 1
ATOM 1557 C CA . ILE A 1 188 ? 11.564 -13.022 3.057 1.00 29.64 188 ILE A CA 1
ATOM 1558 C C . ILE A 1 188 ? 11.019 -14.126 2.130 1.00 29.64 188 ILE A C 1
ATOM 1560 O O . ILE A 1 188 ? 10.358 -13.831 1.140 1.00 29.64 188 ILE A O 1
ATOM 1564 N N . TRP A 1 189 ? 11.217 -15.405 2.472 1.00 24.59 189 TRP A N 1
ATOM 1565 C CA . TRP A 1 189 ? 10.840 -16.538 1.611 1.00 24.59 189 TRP A CA 1
ATOM 1566 C C . TRP A 1 189 ? 9.319 -16.686 1.406 1.00 24.59 189 TRP A C 1
ATOM 1568 O O . TRP A 1 189 ? 8.879 -17.200 0.379 1.00 24.59 189 TRP A O 1
ATOM 1578 N N . LEU A 1 190 ? 8.509 -16.206 2.356 1.00 24.81 190 LEU A N 1
ATOM 1579 C CA . LEU A 1 190 ? 7.044 -16.273 2.290 1.00 24.81 190 LEU A CA 1
ATOM 1580 C C . LEU A 1 190 ? 6.414 -15.158 1.442 1.00 24.81 190 LEU A C 1
ATOM 1582 O O . LEU A 1 190 ? 5.286 -15.324 0.996 1.00 24.81 190 LEU A O 1
ATOM 1586 N N . LEU A 1 191 ? 7.119 -14.049 1.180 1.00 32.09 191 LEU A N 1
ATOM 1587 C CA . LEU A 1 191 ? 6.563 -12.929 0.405 1.00 32.09 191 LEU A CA 1
ATOM 1588 C C . LEU A 1 191 ? 6.544 -13.193 -1.117 1.00 32.09 191 LEU A C 1
ATOM 1590 O O . LEU A 1 191 ? 5.884 -12.455 -1.839 1.00 32.09 191 LEU A O 1
ATOM 1594 N N . GLN A 1 192 ? 7.281 -14.196 -1.619 1.00 35.34 192 GLN A N 1
ATOM 1595 C CA . GLN A 1 192 ? 7.588 -14.326 -3.057 1.00 35.34 192 GLN A CA 1
ATOM 1596 C C . GLN A 1 192 ? 7.330 -15.709 -3.684 1.00 35.34 192 GLN A C 1
ATOM 1598 O O . GLN A 1 192 ? 7.480 -15.840 -4.895 1.00 35.34 192 GLN A O 1
ATOM 1603 N N . ASN A 1 193 ? 6.913 -16.728 -2.921 1.00 25.19 193 ASN A N 1
ATOM 1604 C CA . ASN A 1 193 ? 6.456 -18.004 -3.507 1.00 25.19 193 ASN A CA 1
ATOM 1605 C C . ASN A 1 193 ? 4.973 -17.992 -3.918 1.00 25.19 193 ASN A C 1
ATOM 1607 O O . ASN A 1 193 ? 4.474 -18.984 -4.442 1.00 25.19 193 ASN A O 1
ATOM 1611 N N . SER A 1 194 ? 4.276 -16.874 -3.716 1.00 30.78 194 SER A N 1
ATOM 1612 C CA . SER A 1 194 ? 2.974 -16.614 -4.328 1.00 30.78 194 SER A CA 1
ATOM 1613 C C . SER A 1 194 ? 3.218 -16.241 -5.790 1.00 30.78 194 SER A C 1
ATOM 1615 O O . SER A 1 194 ? 3.552 -15.098 -6.085 1.00 30.78 194 SER A O 1
ATOM 1617 N N . CYS A 1 195 ? 3.160 -17.237 -6.671 1.00 32.25 195 CYS A N 1
ATOM 1618 C CA . CYS A 1 195 ? 3.081 -17.164 -8.130 1.00 32.25 195 CYS A CA 1
ATOM 1619 C C . CYS A 1 195 ? 2.807 -15.764 -8.719 1.00 32.25 195 CYS A C 1
ATOM 1621 O O . CYS A 1 195 ? 1.669 -15.400 -9.009 1.00 32.25 195 CYS A O 1
ATOM 1623 N N . LEU A 1 196 ? 3.862 -14.984 -8.960 1.00 39.81 196 LEU A N 1
ATOM 1624 C CA . LEU A 1 196 ? 3.761 -13.805 -9.813 1.00 39.81 196 LEU A CA 1
ATOM 1625 C C . LEU A 1 196 ? 3.981 -14.274 -11.261 1.00 39.81 196 LEU A C 1
ATOM 1627 O O . LEU A 1 196 ? 5.062 -14.792 -11.557 1.00 39.81 196 LEU A O 1
ATOM 1631 N N . PRO A 1 197 ? 3.003 -14.138 -12.177 1.00 35.91 197 PRO A N 1
ATOM 1632 C CA . PRO A 1 197 ? 3.228 -14.419 -13.586 1.00 35.91 197 PRO A CA 1
ATOM 1633 C C . PRO A 1 197 ? 4.366 -13.549 -14.135 1.00 35.91 197 PRO A C 1
ATOM 1635 O O . PRO A 1 197 ? 4.572 -12.405 -13.726 1.00 35.91 197 PRO A O 1
ATOM 1638 N N . PHE A 1 198 ? 5.114 -14.135 -15.069 1.00 37.44 198 PHE A N 1
ATOM 1639 C CA . PHE A 1 198 ? 6.334 -13.624 -15.689 1.00 37.44 198 PHE A CA 1
ATOM 1640 C C . PHE A 1 198 ? 6.125 -12.276 -16.410 1.00 37.44 198 PHE A C 1
ATOM 1642 O O . PHE A 1 198 ? 6.003 -12.211 -17.631 1.00 37.44 198 PHE A O 1
ATOM 1649 N N . SER A 1 199 ? 6.108 -11.177 -15.658 1.00 42.41 199 SER A N 1
ATOM 1650 C CA . SER A 1 199 ? 6.200 -9.811 -16.179 1.00 42.41 199 SER A CA 1
ATOM 1651 C C . SER A 1 199 ? 7.662 -9.351 -16.232 1.00 42.41 199 SER 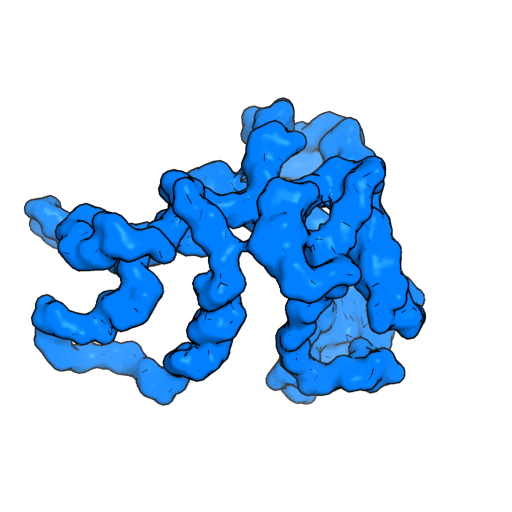A C 1
ATOM 1653 O O . SER A 1 199 ? 8.487 -9.712 -15.390 1.00 42.41 199 SER A O 1
ATOM 1655 N N . LYS A 1 200 ? 8.004 -8.504 -17.215 1.00 44.94 200 LYS A N 1
ATOM 1656 C CA . LYS A 1 200 ? 9.347 -7.901 -17.340 1.00 44.94 200 LYS A CA 1
ATOM 1657 C C . LYS A 1 200 ? 9.681 -6.955 -16.171 1.00 44.94 200 LYS A C 1
ATOM 1659 O O . LYS A 1 200 ? 10.872 -6.754 -15.901 1.00 44.94 200 LYS A O 1
ATOM 1664 N N . THR A 1 201 ? 8.666 -6.447 -15.466 1.00 51.25 201 THR A N 1
ATOM 1665 C CA . THR A 1 201 ? 8.737 -5.557 -14.288 1.00 51.25 201 THR A CA 1
ATOM 1666 C C . THR A 1 201 ? 7.819 -6.067 -13.168 1.00 51.25 201 THR A C 1
ATOM 1668 O O . THR A 1 201 ? 6.716 -6.531 -13.455 1.00 51.25 201 THR A O 1
ATOM 1671 N N . LEU A 1 202 ? 8.260 -6.017 -11.901 1.00 56.47 202 LEU A N 1
ATOM 1672 C CA . LEU A 1 202 ? 7.365 -6.295 -10.771 1.00 56.47 202 LEU A CA 1
ATOM 1673 C C . LEU A 1 202 ? 6.276 -5.224 -10.793 1.00 56.47 202 LEU A C 1
ATOM 1675 O O . LEU A 1 202 ? 6.621 -4.056 -11.004 1.00 56.47 202 LEU A O 1
ATOM 1679 N N . PRO A 1 203 ? 4.994 -5.583 -10.620 1.00 66.69 203 PRO A N 1
ATOM 1680 C CA . PRO A 1 203 ? 3.975 -4.558 -10.549 1.00 66.69 203 PRO A CA 1
ATOM 1681 C C . PRO A 1 203 ? 4.276 -3.663 -9.348 1.00 66.69 203 PRO A C 1
ATOM 1683 O O . PRO A 1 203 ? 4.689 -4.164 -8.292 1.00 66.69 203 PRO A O 1
ATOM 1686 N N . PRO A 1 204 ? 4.134 -2.341 -9.506 1.00 73.06 204 PRO A N 1
ATOM 1687 C CA . PRO A 1 204 ? 4.307 -1.442 -8.389 1.00 73.06 204 PRO A CA 1
ATOM 1688 C C . PRO A 1 204 ? 3.235 -1.710 -7.335 1.00 73.06 204 PRO A C 1
ATOM 1690 O O . PRO A 1 204 ? 2.201 -2.338 -7.583 1.00 73.06 204 PRO A O 1
ATOM 1693 N N . ILE A 1 205 ? 3.500 -1.221 -6.133 1.00 77.06 205 ILE A N 1
ATOM 1694 C CA . ILE A 1 205 ? 2.546 -1.317 -5.040 1.00 77.06 205 ILE A CA 1
ATOM 1695 C C . ILE A 1 205 ? 1.822 0.001 -4.812 1.00 77.06 205 ILE A C 1
ATOM 1697 O O . ILE A 1 205 ? 2.268 1.082 -5.203 1.00 77.06 205 ILE A O 1
ATOM 1701 N N . MET A 1 206 ? 0.707 -0.120 -4.117 1.00 81.12 206 MET A N 1
ATOM 1702 C CA . MET A 1 206 ? -0.026 0.954 -3.486 1.00 81.12 206 MET A CA 1
ATOM 1703 C C . MET A 1 206 ? -0.093 0.677 -1.985 1.00 81.12 206 MET A C 1
ATOM 1705 O O . MET A 1 206 ? -0.234 -0.481 -1.586 1.00 81.12 206 MET A O 1
ATOM 1709 N N . THR A 1 207 ? -0.022 1.733 -1.172 1.00 77.06 207 THR A N 1
ATOM 1710 C CA . THR A 1 207 ? 0.045 1.604 0.289 1.00 77.06 207 THR A CA 1
ATOM 1711 C C . THR A 1 207 ? -0.877 2.586 1.007 1.00 77.06 207 THR A C 1
ATOM 1713 O O . THR A 1 207 ? -0.877 3.760 0.647 1.00 77.06 207 THR A O 1
ATOM 1716 N N . ILE A 1 208 ? -1.599 2.134 2.041 1.00 81.75 208 ILE A N 1
ATOM 1717 C CA . ILE A 1 208 ? -2.292 2.974 3.046 1.00 81.75 208 ILE A CA 1
ATOM 1718 C C . ILE A 1 208 ? -1.558 2.911 4.395 1.00 81.75 208 ILE A C 1
ATOM 1720 O O . ILE A 1 208 ? -1.104 1.802 4.752 1.00 81.75 208 ILE A O 1
#

Radius of gyration: 19.23 Å; chains: 1; bounding box: 53×39×40 Å